Protein AF-A0A958L9T3-F1 (afdb_monomer_lite)

Foldseek 3Di:
DDDDDPPQPPQCCVPQVLLQAFPPDPQDADEPPDDPPPPPPDQQWAADPVVSYIYGDPVQDDPPDRPDGDHVLVCVVVVPLVSVLSVSLRSQLSVLVCLVVCVPDPLSVVLNCVLVPPVLVVCCVVPVPDDSVQLSSLVRSVLSSQLSSLVVVLVCLQLVLLQADPRPLDGRPDPNNLVVLVPDDPVCSLFGDRDPVCVPPVQQVAFSLVVGDFDWRDDPNDTDTQPLVVDVSSVVSSVSSVVSSCVRRVDQRGSVSVRVSCCDPVHPSSVSSNVRSVVSVD

pLDDT: mean 74.09, std 20.53, range [22.62, 97.0]

Radius of gyration: 20.55 Å; chains: 1; bounding box: 57×34×57 Å

Structure (mmCIF, N/CA/C/O backbone):
data_AF-A0A958L9T3-F1
#
_entry.id   AF-A0A958L9T3-F1
#
loop_
_atom_site.group_PDB
_atom_site.id
_atom_site.type_symbol
_atom_site.label_atom_id
_atom_site.label_alt_id
_atom_site.label_comp_id
_atom_site.label_asym_id
_atom_site.label_entity_id
_atom_site.label_seq_id
_atom_site.pdbx_PDB_ins_code
_atom_site.Cartn_x
_atom_site.Cartn_y
_atom_site.Cartn_z
_atom_site.occupancy
_atom_site.B_iso_or_equiv
_atom_site.auth_seq_id
_atom_site.auth_comp_id
_atom_site.auth_asym_id
_atom_site.auth_atom_id
_atom_site.pdbx_PDB_model_num
ATOM 1 N N . TYR A 1 1 ? -30.600 -11.555 -13.223 1.00 30.91 1 TYR A N 1
ATOM 2 C CA . TYR A 1 1 ? -29.384 -10.852 -12.789 1.00 30.91 1 TYR A CA 1
ATOM 3 C C . TYR A 1 1 ? -28.195 -11.733 -13.107 1.00 30.91 1 TYR A C 1
ATOM 5 O O . TYR A 1 1 ? -27.997 -12.742 -12.448 1.00 30.91 1 TYR A O 1
ATOM 13 N N . SER A 1 2 ? -27.496 -11.445 -14.202 1.00 22.62 2 SER A N 1
ATOM 14 C CA . SER A 1 2 ? -26.253 -12.136 -14.540 1.00 22.62 2 SER A CA 1
ATOM 15 C C . SER A 1 2 ? -25.129 -11.513 -13.717 1.00 22.62 2 SER A C 1
ATOM 17 O O . SER A 1 2 ? -24.785 -10.356 -13.952 1.00 22.62 2 SER A O 1
ATOM 19 N N . HIS A 1 3 ? -24.589 -12.255 -12.752 1.00 28.31 3 HIS A N 1
ATOM 20 C CA . HIS A 1 3 ? -23.353 -11.885 -12.067 1.00 28.31 3 HIS A CA 1
ATOM 21 C C . HIS A 1 3 ? -22.232 -11.809 -13.109 1.00 28.31 3 HIS A C 1
ATOM 23 O O . HIS A 1 3 ? -21.894 -12.820 -13.724 1.00 28.31 3 HIS A O 1
ATOM 29 N N . GLN A 1 4 ? -21.700 -10.615 -13.356 1.00 26.16 4 GLN A N 1
ATOM 30 C CA . GLN A 1 4 ? -20.491 -10.450 -14.155 1.00 26.16 4 GLN A CA 1
ATOM 31 C C . GLN A 1 4 ? -19.331 -10.158 -13.210 1.00 26.16 4 GLN A C 1
ATOM 33 O O . GLN A 1 4 ? -19.322 -9.146 -12.518 1.00 26.16 4 GLN A O 1
ATOM 38 N N . GLU A 1 5 ? -18.363 -11.074 -13.187 1.00 28.33 5 GLU A N 1
ATOM 39 C CA . GLU A 1 5 ? -17.041 -10.844 -12.611 1.00 28.33 5 GLU A CA 1
ATOM 40 C C . GLU A 1 5 ? -16.429 -9.579 -13.216 1.00 28.33 5 GLU A C 1
ATOM 42 O O . GLU A 1 5 ? -16.306 -9.449 -14.440 1.00 28.33 5 GLU A O 1
ATOM 47 N N . VAL A 1 6 ? -15.996 -8.659 -12.356 1.00 34.44 6 VAL A N 1
ATOM 48 C CA . VAL A 1 6 ? -15.169 -7.531 -12.775 1.00 34.44 6 VAL A CA 1
ATOM 49 C C . VAL A 1 6 ? -13.803 -8.083 -13.178 1.00 34.44 6 VAL A C 1
ATOM 51 O O . VAL A 1 6 ? -12.959 -8.393 -12.339 1.00 34.44 6 VAL A O 1
ATOM 54 N N . LYS A 1 7 ? -13.579 -8.228 -14.487 1.00 28.06 7 LYS A N 1
ATOM 55 C CA . LYS A 1 7 ? -12.265 -8.572 -15.036 1.00 28.06 7 LYS A CA 1
ATOM 56 C C . LYS A 1 7 ? -11.359 -7.348 -14.983 1.00 28.06 7 LYS A C 1
ATOM 58 O O . LYS A 1 7 ? -11.447 -6.442 -15.809 1.00 28.06 7 LYS A O 1
ATOM 63 N N . TRP A 1 8 ? -10.476 -7.333 -13.997 1.00 34.44 8 TRP A N 1
ATOM 64 C CA . TRP A 1 8 ? -9.419 -6.346 -13.871 1.00 34.44 8 TRP A CA 1
ATOM 65 C C . TRP A 1 8 ? -8.411 -6.494 -15.035 1.00 34.44 8 TRP A C 1
ATOM 67 O O . TRP A 1 8 ? -7.775 -7.533 -15.190 1.00 34.44 8 TRP A O 1
ATOM 77 N N . TYR A 1 9 ? -8.236 -5.436 -15.839 1.00 28.38 9 TYR A N 1
ATOM 78 C CA . TYR A 1 9 ? -7.378 -5.383 -17.040 1.00 28.38 9 TYR A CA 1
ATOM 79 C C . TYR A 1 9 ? -5.925 -5.871 -16.820 1.00 28.38 9 TYR A C 1
ATOM 81 O O . TYR A 1 9 ? -5.136 -5.196 -16.155 1.00 28.38 9 TYR A O 1
ATOM 89 N N . GLU A 1 10 ? -5.566 -6.981 -17.482 1.00 29.08 10 GLU A N 1
ATOM 90 C CA . GLU A 1 10 ? -4.352 -7.832 -17.359 1.00 29.08 10 GLU A CA 1
ATOM 91 C C . GLU A 1 10 ? -2.971 -7.133 -17.381 1.00 29.08 10 GLU A C 1
ATOM 93 O O . GLU A 1 10 ? -1.953 -7.754 -17.074 1.00 29.08 10 GLU A O 1
ATOM 98 N N . GLY A 1 11 ? -2.894 -5.841 -17.713 1.00 29.38 11 GLY A N 1
ATOM 99 C CA . GLY A 1 11 ? -1.636 -5.085 -17.771 1.00 29.38 11 GLY A CA 1
ATOM 100 C C . GLY A 1 11 ? -1.202 -4.452 -16.445 1.00 29.38 11 GLY A C 1
ATOM 101 O O . GLY A 1 11 ? -0.016 -4.343 -16.179 1.00 29.38 11 GLY A O 1
ATOM 102 N N . PHE A 1 12 ? -2.129 -4.045 -15.577 1.00 34.16 12 PHE A N 1
ATOM 103 C CA . PHE A 1 12 ? -1.791 -3.522 -14.236 1.00 34.16 12 PHE A CA 1
ATOM 104 C C . PHE A 1 12 ? -2.078 -4.557 -13.135 1.00 34.16 12 PHE A C 1
ATOM 106 O O . PHE A 1 12 ? -1.671 -4.423 -11.977 1.00 34.16 12 PHE A O 1
ATOM 113 N N . THR A 1 13 ? -2.799 -5.611 -13.512 1.00 37.16 13 THR A N 1
ATOM 114 C CA . THR A 1 13 ? -3.493 -6.508 -12.593 1.00 37.16 13 THR A CA 1
ATOM 115 C C . THR A 1 13 ? -2.733 -7.792 -12.355 1.00 37.16 13 THR A C 1
ATOM 117 O O . THR A 1 13 ? -2.916 -8.382 -11.305 1.00 37.16 13 THR A O 1
ATOM 120 N N . ASN A 1 14 ? -1.778 -8.139 -13.217 1.00 33.31 14 ASN A N 1
ATOM 121 C CA . ASN A 1 14 ? -0.915 -9.294 -12.993 1.00 33.31 14 ASN A CA 1
ATOM 122 C C . ASN A 1 14 ? 0.267 -9.036 -12.036 1.00 33.31 14 ASN A C 1
ATOM 124 O O . ASN A 1 14 ? 1.043 -9.956 -11.812 1.00 33.31 14 ASN A O 1
ATOM 128 N N . SER A 1 15 ? 0.452 -7.831 -11.468 1.00 40.06 15 SER A N 1
ATOM 129 C CA . SER A 1 15 ? 1.542 -7.637 -10.487 1.00 40.06 15 SER A CA 1
ATOM 130 C C . SER A 1 15 ? 1.359 -6.573 -9.403 1.00 40.06 15 SER A C 1
ATOM 132 O O . SER A 1 15 ? 2.039 -6.674 -8.393 1.00 40.06 15 SER A O 1
ATOM 134 N N . PHE A 1 16 ? 0.515 -5.543 -9.571 1.00 36.56 16 PHE A N 1
ATOM 135 C CA . PHE A 1 16 ? 0.335 -4.515 -8.528 1.00 36.56 16 PHE A CA 1
ATOM 136 C C . PHE A 1 16 ? -1.066 -4.585 -7.914 1.00 36.56 16 PHE A C 1
ATOM 138 O O . PHE A 1 16 ? -1.177 -4.693 -6.707 1.00 36.56 16 PHE A O 1
ATOM 145 N N . ALA A 1 17 ? -2.150 -4.651 -8.698 1.00 36.81 17 ALA A N 1
ATOM 146 C CA . ALA A 1 17 ? -3.499 -4.749 -8.111 1.00 36.81 17 ALA A CA 1
ATOM 147 C C . ALA A 1 17 ? -3.764 -6.078 -7.362 1.00 36.81 17 ALA A C 1
ATOM 149 O O . ALA A 1 17 ? -4.416 -6.053 -6.322 1.00 36.81 17 ALA A O 1
ATOM 150 N N . GLN A 1 18 ? -3.207 -7.208 -7.829 1.00 37.53 18 GLN A N 1
ATOM 151 C CA . GLN A 1 18 ? -3.246 -8.499 -7.109 1.00 37.53 18 GLN A CA 1
ATOM 152 C C . GLN A 1 18 ? -2.530 -8.454 -5.747 1.00 37.53 18 GLN A C 1
ATOM 154 O O . GLN A 1 18 ? -2.853 -9.238 -4.864 1.00 37.53 18 GLN A O 1
ATOM 159 N N . VAL A 1 19 ? -1.599 -7.514 -5.558 1.00 40.50 19 VAL A N 1
ATOM 160 C CA . VAL A 1 19 ? -0.861 -7.308 -4.299 1.00 40.50 19 VAL A CA 1
ATOM 161 C C . VAL A 1 19 ? -1.664 -6.457 -3.308 1.00 40.50 19 VAL A C 1
ATOM 163 O O . VAL A 1 19 ? -1.275 -6.318 -2.160 1.00 40.50 19 VAL A O 1
ATOM 166 N N . PHE A 1 20 ? -2.796 -5.862 -3.696 1.00 46.38 20 PHE A N 1
ATOM 167 C CA . PHE A 1 20 ? -3.513 -4.940 -2.804 1.00 46.38 20 PHE A CA 1
ATOM 168 C C . PHE A 1 20 ? -5.009 -5.211 -2.668 1.00 46.38 20 PHE A C 1
ATOM 170 O O . PHE A 1 20 ? -5.661 -4.453 -1.957 1.00 46.38 20 PHE A O 1
ATOM 177 N N . ILE A 1 21 ? -5.544 -6.267 -3.288 1.00 52.25 21 ILE A N 1
ATOM 178 C CA . ILE A 1 21 ? -6.927 -6.730 -3.097 1.00 52.25 21 ILE A CA 1
ATOM 179 C C . ILE A 1 21 ? -6.883 -8.237 -2.863 1.00 52.25 21 ILE A C 1
ATOM 181 O O . ILE A 1 21 ? -6.361 -8.975 -3.699 1.00 52.25 21 ILE A O 1
ATOM 185 N N . ARG A 1 22 ? -7.388 -8.711 -1.720 1.00 52.88 22 ARG A N 1
ATOM 186 C CA . ARG A 1 22 ? -7.275 -10.133 -1.370 1.00 52.88 22 ARG A CA 1
ATOM 187 C C . ARG A 1 22 ? -8.141 -10.964 -2.323 1.00 52.88 22 ARG A C 1
ATOM 189 O O . ARG A 1 22 ? -9.332 -10.705 -2.480 1.00 52.88 22 ARG A O 1
ATOM 196 N N . ASN A 1 23 ? -7.534 -11.997 -2.922 1.00 45.53 23 ASN A N 1
ATOM 197 C CA . ASN A 1 23 ? -8.093 -12.823 -4.011 1.00 45.53 23 ASN A CA 1
ATOM 198 C C . ASN A 1 23 ? -9.445 -13.507 -3.705 1.00 45.53 23 ASN A C 1
ATOM 200 O O . ASN A 1 23 ? -10.083 -14.022 -4.620 1.00 45.53 23 ASN A O 1
ATOM 204 N N . ASN A 1 24 ? -9.896 -13.504 -2.447 1.00 43.97 24 ASN A N 1
ATOM 205 C CA . ASN A 1 24 ? -11.148 -14.126 -2.012 1.00 43.97 24 ASN A CA 1
ATOM 206 C C . ASN A 1 24 ? -12.281 -13.124 -1.731 1.00 43.97 24 ASN A C 1
ATOM 208 O O . ASN A 1 24 ? -13.401 -13.558 -1.462 1.00 43.97 24 ASN A O 1
ATOM 212 N N . HIS A 1 25 ? -12.046 -11.807 -1.809 1.00 44.75 25 HIS A N 1
ATOM 213 C CA . HIS A 1 25 ? -13.141 -10.846 -1.671 1.00 44.75 25 HIS A CA 1
ATOM 214 C C . HIS A 1 25 ? -13.967 -10.798 -2.951 1.00 44.75 25 HIS A C 1
ATOM 216 O O . HIS A 1 25 ? -13.528 -10.310 -3.993 1.00 44.75 25 HIS A O 1
ATOM 222 N N . ARG A 1 26 ? -15.218 -11.247 -2.852 1.00 40.53 26 ARG A N 1
ATOM 223 C CA . ARG A 1 26 ? -16.249 -10.940 -3.846 1.00 40.53 26 ARG A CA 1
ATOM 224 C C . ARG A 1 26 ? -16.774 -9.530 -3.597 1.00 40.53 26 ARG A C 1
ATOM 226 O O . ARG A 1 26 ? -17.863 -9.349 -3.069 1.00 40.53 26 ARG A O 1
ATOM 233 N N . LEU A 1 27 ? -15.966 -8.537 -3.946 1.00 39.34 27 LEU A N 1
ATOM 234 C CA . LEU A 1 27 ? -16.386 -7.142 -3.984 1.00 39.34 27 LEU A CA 1
ATOM 235 C C . LEU A 1 27 ? -17.175 -6.899 -5.275 1.00 39.34 27 LEU A C 1
ATOM 237 O O . LEU A 1 27 ? -16.607 -6.908 -6.369 1.00 39.34 27 LEU A O 1
ATOM 241 N N . GLU A 1 28 ? -18.486 -6.681 -5.160 1.00 36.69 28 GLU A N 1
ATOM 242 C CA . GLU A 1 28 ? -19.270 -6.144 -6.273 1.00 36.69 28 GLU A CA 1
ATOM 243 C C . GLU A 1 28 ? -18.998 -4.633 -6.360 1.00 36.69 28 GLU A C 1
ATOM 245 O O . GLU A 1 28 ? -19.549 -3.826 -5.613 1.00 36.69 28 GLU A O 1
ATOM 250 N N . LEU A 1 29 ? -18.121 -4.227 -7.282 1.00 41.12 29 LEU A N 1
ATOM 251 C CA . LEU A 1 29 ? -18.017 -2.822 -7.677 1.00 41.12 29 LEU A CA 1
ATOM 252 C C . LEU A 1 29 ? -19.284 -2.462 -8.454 1.00 41.12 29 LEU A C 1
ATOM 254 O O . LEU A 1 29 ? -19.469 -2.920 -9.582 1.00 41.12 29 LEU A O 1
ATOM 258 N N . ILE A 1 30 ? -20.170 -1.671 -7.848 1.00 35.91 30 ILE A N 1
ATOM 259 C CA . ILE A 1 30 ? -21.415 -1.247 -8.491 1.00 35.91 30 ILE A CA 1
ATOM 260 C C . ILE A 1 30 ? -21.367 0.245 -8.777 1.00 35.91 30 ILE A C 1
ATOM 262 O O . ILE A 1 30 ? -21.181 1.084 -7.899 1.00 35.91 30 ILE A O 1
ATOM 266 N N . PHE A 1 31 ? -21.548 0.531 -10.058 1.00 40.78 31 PHE A N 1
ATOM 267 C CA . PHE A 1 31 ? -21.449 1.828 -10.697 1.00 40.78 31 PHE A CA 1
ATOM 268 C C . PHE A 1 31 ? -22.698 2.663 -10.397 1.00 40.78 31 PHE A C 1
ATOM 270 O O . PHE A 1 31 ? -23.826 2.166 -10.471 1.00 40.78 31 PHE A O 1
ATOM 277 N N . SER A 1 32 ? -22.508 3.924 -10.010 1.00 36.69 32 SER A N 1
ATOM 278 C CA . SER A 1 32 ? -23.580 4.794 -9.530 1.00 36.69 32 SER A CA 1
ATOM 279 C C . SER A 1 32 ? -24.389 5.406 -10.676 1.00 36.69 32 SER A C 1
ATOM 281 O O . SER A 1 32 ? -24.304 6.600 -10.921 1.00 36.69 32 SER A O 1
ATOM 283 N N . ASP A 1 33 ? -25.230 4.608 -11.321 1.00 36.25 33 ASP A N 1
ATOM 284 C CA . ASP A 1 33 ? -26.406 5.141 -12.028 1.00 36.25 33 ASP A CA 1
ATOM 285 C C . ASP A 1 33 ? -27.680 5.035 -11.161 1.00 36.25 33 ASP A C 1
ATOM 287 O O . ASP A 1 33 ? -28.773 5.381 -11.603 1.00 36.25 33 ASP A O 1
ATOM 291 N N . LEU A 1 34 ? -27.575 4.544 -9.914 1.00 38.84 34 LEU A N 1
ATOM 292 C CA . LEU A 1 34 ? -28.742 4.103 -9.131 1.00 38.84 34 LEU A CA 1
ATOM 293 C C . LEU A 1 34 ? -28.885 4.664 -7.708 1.00 38.84 34 LEU A C 1
ATOM 295 O O . LEU A 1 34 ? -29.835 4.279 -7.033 1.00 38.84 34 LEU A O 1
ATOM 299 N N . HIS A 1 35 ? -28.032 5.586 -7.244 1.00 35.88 35 HIS A N 1
ATOM 300 C CA . HIS A 1 35 ? -28.256 6.234 -5.944 1.00 35.88 35 HIS A CA 1
ATOM 301 C C . HIS A 1 35 ? -28.089 7.760 -6.004 1.00 35.88 35 HIS A C 1
ATOM 303 O O . HIS A 1 35 ? -26.961 8.237 -6.113 1.00 35.88 35 HIS A O 1
ATOM 309 N N . PRO A 1 36 ? -29.184 8.538 -5.866 1.00 41.56 36 PRO A N 1
ATOM 310 C CA . PRO A 1 36 ? -29.142 10.003 -5.806 1.00 41.56 36 PRO A CA 1
ATOM 311 C C . PRO A 1 36 ? -28.475 10.561 -4.528 1.00 41.56 36 PRO A C 1
ATOM 313 O O . PRO A 1 36 ? -28.403 11.775 -4.366 1.00 41.56 36 PRO A O 1
ATOM 316 N N . ASP A 1 37 ? -27.960 9.696 -3.645 1.00 42.16 37 ASP A N 1
ATOM 317 C CA . ASP A 1 37 ? -27.407 10.052 -2.330 1.00 42.16 37 ASP A CA 1
ATOM 318 C C . ASP A 1 37 ? -25.868 10.102 -2.280 1.00 42.16 37 ASP A C 1
ATOM 320 O O . ASP A 1 37 ? -25.286 10.232 -1.195 1.00 42.16 37 ASP A O 1
ATOM 324 N N . ILE A 1 38 ? -25.172 10.033 -3.425 1.00 43.50 38 ILE A N 1
ATOM 325 C CA . ILE A 1 38 ? -23.802 10.570 -3.493 1.00 43.50 38 ILE A CA 1
ATOM 326 C C . ILE A 1 38 ? -23.946 12.088 -3.525 1.00 43.50 38 ILE A C 1
ATOM 328 O O . ILE A 1 38 ? -23.831 12.736 -4.562 1.00 43.50 38 ILE A O 1
ATOM 332 N N . ASP A 1 39 ? -24.268 12.647 -2.362 1.00 39.34 39 ASP A N 1
ATOM 333 C CA . ASP A 1 39 ? -24.260 14.080 -2.147 1.00 39.34 39 ASP A CA 1
ATOM 334 C C . ASP A 1 39 ? -22.903 14.614 -2.623 1.00 39.34 39 ASP A C 1
ATOM 336 O O . ASP A 1 39 ? -21.857 14.030 -2.311 1.00 39.34 39 ASP A O 1
ATOM 340 N N . ASN A 1 40 ? -22.926 15.720 -3.372 1.00 39.28 40 ASN A N 1
ATOM 341 C CA . ASN A 1 40 ? -21.801 16.382 -4.055 1.00 39.28 40 ASN A CA 1
ATOM 342 C C . ASN A 1 40 ? -20.628 16.781 -3.126 1.00 39.28 40 ASN A C 1
ATOM 344 O O . ASN A 1 40 ? -19.677 17.449 -3.538 1.00 39.28 40 ASN A O 1
ATOM 348 N N . SER A 1 41 ? -20.678 16.365 -1.865 1.00 40.62 41 SER A N 1
ATOM 349 C CA . SER A 1 41 ? -19.603 16.381 -0.893 1.00 40.62 41 SER A CA 1
ATOM 350 C C . SER A 1 41 ? -18.315 15.720 -1.422 1.00 40.62 41 SER A C 1
ATOM 352 O O . SER A 1 41 ? -18.292 14.800 -2.242 1.00 40.62 41 SER A O 1
ATOM 354 N N . SER A 1 42 ? -17.196 16.278 -0.988 1.00 46.53 42 SER A N 1
ATOM 355 C CA . SER A 1 42 ? -15.807 16.139 -1.448 1.00 46.53 42 SER A CA 1
ATOM 356 C C . SER A 1 42 ? -15.216 14.736 -1.687 1.00 46.53 42 SER A C 1
ATOM 358 O O . SER A 1 42 ? -14.147 14.661 -2.291 1.00 46.53 42 SER A O 1
ATOM 360 N N . ALA A 1 43 ? -15.847 13.637 -1.271 1.00 51.47 43 ALA A N 1
ATOM 361 C CA . ALA A 1 43 ? -15.239 12.301 -1.314 1.00 51.47 43 ALA A CA 1
ATOM 362 C C . ALA A 1 43 ? -15.137 11.744 -2.747 1.00 51.47 43 ALA A C 1
ATOM 364 O O . ALA A 1 43 ? -16.053 11.900 -3.552 1.00 51.47 43 ALA A O 1
ATOM 365 N N . ALA A 1 44 ? -13.996 11.150 -3.108 1.00 56.53 44 ALA A N 1
ATOM 366 C CA . ALA A 1 44 ? -13.739 10.661 -4.467 1.00 56.53 44 ALA A CA 1
ATOM 367 C C . ALA A 1 44 ? -14.274 9.232 -4.710 1.00 56.53 44 ALA A C 1
ATOM 369 O O . ALA A 1 44 ? -14.430 8.828 -5.862 1.00 56.53 44 ALA A O 1
ATOM 370 N N . ALA A 1 45 ? -14.549 8.511 -3.627 1.00 65.38 45 ALA A N 1
ATOM 371 C CA . ALA A 1 45 ? -15.126 7.178 -3.546 1.00 65.38 45 ALA A CA 1
ATOM 372 C C . ALA A 1 45 ? -15.852 7.057 -2.185 1.00 65.38 45 ALA A C 1
ATOM 374 O O . ALA A 1 45 ? -15.606 7.882 -1.303 1.00 65.38 45 ALA A O 1
ATOM 375 N N . ARG A 1 46 ? -16.762 6.090 -2.029 1.00 65.31 46 ARG A N 1
ATOM 376 C CA . ARG A 1 46 ? -17.447 5.773 -0.765 1.00 65.31 46 ARG A CA 1
ATOM 377 C C . ARG A 1 46 ? -17.806 4.291 -0.702 1.00 65.31 46 ARG A C 1
ATOM 379 O O . ARG A 1 46 ? -18.414 3.780 -1.635 1.00 65.31 46 ARG A O 1
ATOM 386 N N . TYR A 1 47 ? -17.531 3.634 0.412 1.00 64.31 47 TYR A N 1
ATOM 387 C CA . TYR A 1 47 ? -18.014 2.291 0.704 1.00 64.31 47 TYR A CA 1
ATOM 388 C C . TYR A 1 47 ? -19.429 2.302 1.318 1.00 64.31 47 TYR A C 1
ATOM 390 O O . TYR A 1 47 ? -19.752 3.104 2.200 1.00 64.31 47 TYR A O 1
ATOM 398 N N . ASP A 1 48 ? -20.286 1.412 0.823 1.00 62.41 48 ASP A N 1
ATOM 399 C CA . ASP A 1 48 ? -21.609 1.089 1.353 1.00 62.41 48 ASP A CA 1
ATOM 400 C C . ASP A 1 48 ? -21.562 -0.310 1.975 1.00 62.41 48 ASP A C 1
ATOM 402 O O . ASP A 1 48 ? -21.568 -1.322 1.268 1.00 62.41 48 ASP A O 1
ATOM 406 N N . SER A 1 49 ? -21.526 -0.353 3.307 1.00 64.50 49 SER A N 1
ATOM 407 C CA . SER A 1 49 ? -21.438 -1.596 4.072 1.00 64.50 49 SER A CA 1
ATOM 408 C C . SER A 1 49 ? -22.723 -2.421 4.071 1.00 64.50 49 SER A C 1
ATOM 410 O O . SER A 1 49 ? -22.663 -3.626 4.286 1.00 64.50 49 SER A O 1
ATOM 412 N N . LEU A 1 50 ? -23.892 -1.823 3.801 1.00 62.97 50 LEU A N 1
ATOM 413 C CA . LEU A 1 50 ? -25.149 -2.578 3.740 1.00 62.97 50 LEU A CA 1
ATOM 414 C C . LEU A 1 50 ? -25.184 -3.471 2.499 1.00 62.97 50 LEU A C 1
ATOM 416 O O . LEU A 1 50 ? -25.743 -4.566 2.524 1.00 62.97 50 LEU A O 1
ATOM 420 N N . LEU A 1 51 ? -24.618 -2.969 1.405 1.00 59.00 51 LEU A N 1
ATOM 421 C CA . LEU A 1 51 ? -24.628 -3.645 0.115 1.00 59.00 51 LEU A CA 1
ATOM 422 C C . LEU A 1 51 ? -23.282 -4.294 -0.231 1.00 59.00 51 LEU A C 1
ATOM 424 O O . LEU A 1 51 ? -23.219 -5.007 -1.231 1.00 59.00 51 LEU A O 1
ATOM 428 N N . ASN A 1 52 ? -22.243 -4.051 0.577 1.00 59.72 52 ASN A N 1
ATOM 429 C CA . ASN A 1 52 ? -20.846 -4.410 0.330 1.00 59.72 52 ASN A CA 1
ATOM 430 C C . ASN A 1 52 ? -20.353 -3.913 -1.044 1.00 59.72 52 ASN A C 1
ATOM 432 O O . ASN A 1 52 ? -19.933 -4.687 -1.909 1.00 59.72 52 ASN A O 1
ATOM 436 N N . ARG A 1 53 ? -20.488 -2.601 -1.279 1.00 62.47 53 ARG A N 1
ATOM 437 C CA . ARG A 1 53 ? -20.215 -1.958 -2.578 1.00 62.47 53 ARG A CA 1
ATOM 438 C C . ARG A 1 53 ? -19.357 -0.721 -2.415 1.00 62.47 53 ARG A C 1
ATOM 440 O O . ARG A 1 53 ? -19.500 0.012 -1.446 1.00 62.47 53 ARG A O 1
ATOM 447 N N . ILE A 1 54 ? -18.527 -0.435 -3.413 1.00 62.69 54 ILE A N 1
ATOM 448 C CA . ILE A 1 54 ? -17.799 0.834 -3.502 1.00 62.69 54 ILE A CA 1
ATOM 449 C C . ILE A 1 54 ? -18.442 1.688 -4.586 1.00 62.69 54 ILE A C 1
ATOM 451 O O . ILE A 1 54 ? -18.500 1.299 -5.751 1.00 62.69 54 ILE A O 1
ATOM 455 N N . LEU A 1 55 ? -18.900 2.863 -4.182 1.00 64.06 55 LEU A N 1
ATOM 456 C CA . LEU A 1 55 ? -19.442 3.911 -5.027 1.00 64.06 55 LEU A CA 1
ATOM 457 C C . LEU A 1 55 ? -18.304 4.845 -5.449 1.00 64.06 55 LEU A C 1
ATOM 459 O O . LEU A 1 55 ? -17.566 5.356 -4.608 1.00 64.06 55 LEU A O 1
ATOM 463 N N . LEU A 1 56 ? -18.159 5.089 -6.750 1.00 62.47 56 LEU A N 1
ATOM 464 C CA . LEU A 1 56 ? -17.126 5.963 -7.315 1.00 62.47 56 LEU A CA 1
ATOM 465 C C . LEU A 1 56 ? -17.766 7.160 -8.011 1.00 62.47 56 LEU A C 1
ATOM 467 O O . LEU A 1 56 ? -18.836 7.030 -8.596 1.00 62.47 56 LEU A O 1
ATOM 471 N N . LYS A 1 57 ? -17.096 8.319 -7.983 1.00 64.69 57 LYS A N 1
ATOM 472 C CA . LYS A 1 57 ? -17.552 9.497 -8.737 1.00 64.69 57 LYS A CA 1
ATOM 473 C C . LYS A 1 57 ? -17.503 9.273 -10.249 1.00 64.69 57 LYS A C 1
ATOM 475 O O . LYS A 1 57 ? -16.758 8.436 -10.757 1.00 64.69 57 LYS A O 1
ATOM 480 N N . GLU A 1 58 ? -18.237 10.110 -10.970 1.00 59.66 58 GLU A N 1
ATOM 481 C CA . GLU A 1 58 ? -18.403 9.973 -12.413 1.00 59.66 58 GLU A CA 1
ATOM 482 C C . GLU A 1 58 ? -17.093 10.037 -13.223 1.00 59.66 58 GLU A C 1
ATOM 484 O O . GLU A 1 58 ? -16.896 9.335 -14.214 1.00 59.66 58 GLU A O 1
ATOM 489 N N . ASP A 1 59 ? -16.116 10.810 -12.746 1.00 60.47 59 ASP A N 1
ATOM 490 C CA . ASP A 1 59 ? -14.805 10.960 -13.388 1.00 60.47 59 ASP A CA 1
ATOM 491 C C . ASP A 1 59 ? -14.054 9.632 -13.621 1.00 60.47 59 ASP A C 1
ATOM 493 O O . ASP A 1 59 ? -13.141 9.567 -14.458 1.00 60.47 59 ASP A O 1
ATOM 497 N N . TYR A 1 60 ? -14.411 8.579 -12.882 1.00 55.72 60 TYR A N 1
ATOM 498 C CA . TYR A 1 60 ? -13.751 7.276 -12.917 1.00 55.72 60 TYR A CA 1
ATOM 499 C C . TYR A 1 60 ? -14.242 6.357 -14.054 1.00 55.72 60 TYR A C 1
A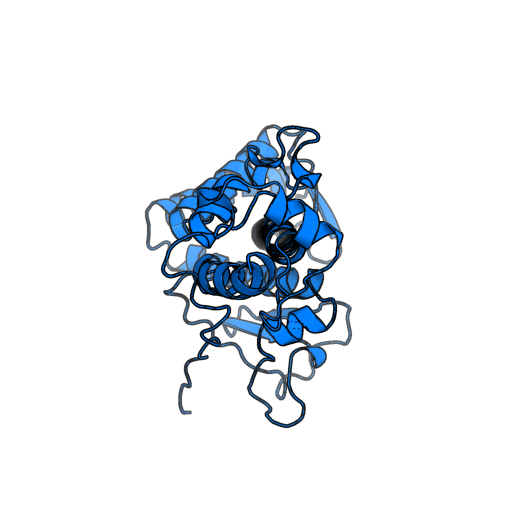TOM 501 O O . TYR A 1 60 ? -13.664 5.283 -14.246 1.00 55.72 60 TYR A O 1
ATOM 509 N N . TYR A 1 61 ? -15.236 6.775 -14.854 1.00 59.84 61 TYR A N 1
ATOM 510 C CA . TYR A 1 61 ? -15.813 5.959 -15.933 1.00 59.84 61 TYR A CA 1
ATOM 511 C C . TYR A 1 61 ? -15.654 6.535 -17.349 1.00 59.84 61 TYR A C 1
ATOM 513 O O . TYR A 1 61 ? -15.328 7.711 -17.551 1.00 59.84 61 TYR A O 1
ATOM 521 N N . TRP A 1 62 ? -15.907 5.682 -18.350 1.00 40.22 62 TRP A N 1
ATOM 522 C CA . TRP A 1 62 ? -16.131 6.090 -19.740 1.00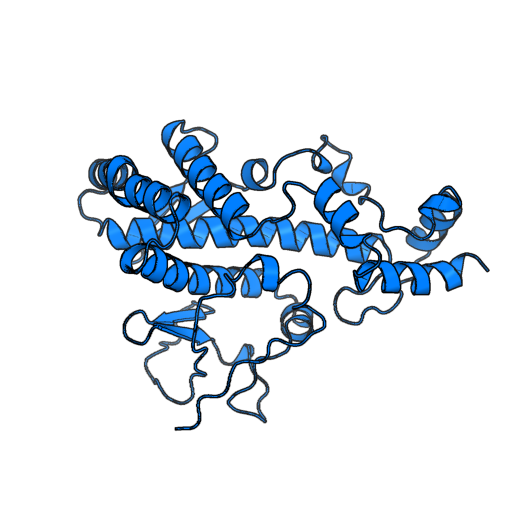 40.22 62 TRP A CA 1
ATOM 523 C C . TRP A 1 62 ? -17.605 6.476 -19.965 1.00 40.22 62 TRP A C 1
ATOM 525 O O . TRP A 1 62 ? -18.480 5.685 -19.626 1.00 40.22 62 TRP A O 1
ATOM 535 N N . PRO A 1 63 ? -17.905 7.621 -20.613 1.00 41.59 63 PRO A N 1
ATOM 536 C CA . PRO A 1 63 ? -19.283 8.085 -20.831 1.00 41.59 63 PRO A CA 1
ATOM 537 C C . PRO A 1 63 ? -20.171 7.148 -21.670 1.00 41.59 63 PRO A C 1
ATOM 539 O O . PRO A 1 63 ? -21.373 7.361 -21.754 1.00 41.59 63 PRO A O 1
ATOM 542 N N . LEU A 1 64 ? -19.586 6.155 -22.349 1.00 39.88 64 LEU A N 1
ATOM 543 C CA . LEU A 1 64 ? -20.271 5.322 -23.344 1.00 39.88 64 LEU A CA 1
ATOM 544 C C . LEU A 1 64 ? -20.540 3.884 -22.871 1.00 39.88 64 LEU A C 1
ATOM 546 O O . LEU A 1 64 ? -21.201 3.128 -23.579 1.00 39.88 64 LEU A O 1
ATOM 550 N N . SER A 1 65 ? -20.066 3.497 -21.683 1.00 43.81 65 SER A N 1
ATOM 551 C CA . SER A 1 65 ? -20.351 2.187 -21.089 1.00 43.81 65 SER A CA 1
ATOM 552 C C . SER A 1 65 ? -20.527 2.339 -19.581 1.00 43.81 65 SER A C 1
ATOM 554 O O . SER A 1 65 ? -19.545 2.436 -18.847 1.00 43.81 65 SER A O 1
ATOM 556 N N . GLN A 1 66 ? -21.777 2.323 -19.122 1.00 43.59 66 GLN A N 1
ATOM 557 C CA . GLN A 1 66 ? -22.193 2.591 -17.734 1.00 43.59 66 GLN A CA 1
ATOM 558 C C . GLN A 1 66 ? -21.606 1.633 -16.673 1.00 43.59 66 GLN A C 1
ATOM 560 O O . GLN A 1 66 ? -21.830 1.810 -15.482 1.00 43.59 66 GLN A O 1
ATOM 565 N N . PHE A 1 67 ? -20.831 0.623 -17.079 1.00 39.72 67 PHE A N 1
ATOM 566 C CA . PHE A 1 67 ? -20.385 -0.464 -16.203 1.00 39.72 67 PHE A CA 1
ATOM 567 C C . PHE A 1 67 ? -18.909 -0.847 -16.373 1.00 39.72 67 PHE A C 1
ATOM 569 O O . PHE A 1 67 ? -18.501 -1.928 -15.955 1.00 39.72 67 PHE A O 1
ATOM 576 N N . GLN A 1 68 ? -18.091 -0.002 -17.012 1.00 42.62 68 GLN A N 1
ATOM 577 C CA . GLN A 1 68 ? -16.648 -0.246 -17.111 1.00 42.62 68 GLN A CA 1
ATOM 578 C C . GLN A 1 68 ? -15.869 0.891 -16.459 1.00 42.62 68 GLN A C 1
ATOM 580 O O . GLN A 1 68 ? -15.926 2.041 -16.902 1.00 42.62 68 GLN A O 1
ATOM 585 N N . MET A 1 69 ? -15.106 0.556 -15.411 1.00 44.25 69 MET A N 1
ATOM 586 C CA . MET A 1 69 ? -14.095 1.473 -14.891 1.00 44.25 69 MET A CA 1
ATOM 587 C C . MET A 1 69 ? -13.092 1.793 -15.995 1.00 44.25 69 MET A C 1
ATOM 589 O O . MET A 1 69 ? -12.698 0.910 -16.766 1.00 44.25 69 MET A O 1
ATOM 593 N N . LYS A 1 70 ? -12.609 3.038 -16.020 1.00 49.12 70 LYS A N 1
ATOM 594 C CA . LYS A 1 70 ? -11.396 3.351 -16.775 1.00 49.12 70 LYS A CA 1
ATOM 595 C C . LYS A 1 70 ? -10.275 2.407 -16.323 1.00 49.12 70 LYS A C 1
ATOM 597 O O . LYS A 1 70 ? -10.108 2.203 -15.116 1.00 49.12 70 LYS A O 1
ATOM 602 N N . PRO A 1 71 ? -9.484 1.842 -17.250 1.00 49.03 71 PRO A N 1
ATOM 603 C CA . PRO A 1 71 ? -8.285 1.104 -16.887 1.00 49.03 71 PRO A CA 1
ATOM 604 C C . PRO A 1 71 ? -7.417 1.938 -15.940 1.00 49.03 71 PRO A C 1
ATOM 606 O O . PRO A 1 71 ? -7.328 3.157 -16.094 1.00 49.03 71 PRO A O 1
ATOM 609 N N . VAL A 1 72 ? -6.727 1.295 -14.993 1.00 47.84 72 VAL A N 1
ATOM 610 C CA . VAL A 1 72 ? -5.857 1.998 -14.030 1.00 47.84 72 VAL A CA 1
ATOM 611 C C . VAL A 1 72 ? -4.864 2.923 -14.748 1.00 47.84 72 VAL A C 1
ATOM 613 O O . VAL A 1 72 ? -4.661 4.055 -14.324 1.00 47.84 72 VAL A O 1
ATOM 616 N N . ALA A 1 73 ? -4.334 2.512 -15.903 1.00 47.72 73 ALA A N 1
ATOM 617 C CA . ALA A 1 73 ? -3.471 3.348 -16.738 1.00 47.72 73 ALA A CA 1
ATOM 618 C C . ALA A 1 73 ? -4.126 4.675 -17.187 1.00 47.72 73 ALA A C 1
ATOM 620 O O . ALA A 1 73 ? -3.439 5.686 -17.304 1.00 47.72 73 ALA A O 1
ATOM 621 N N . GLU A 1 74 ? -5.438 4.704 -17.428 1.00 51.97 74 GLU A N 1
ATOM 622 C CA . GLU A 1 74 ? -6.181 5.920 -17.783 1.00 51.97 74 GLU A CA 1
ATOM 623 C C . GLU A 1 74 ? -6.550 6.768 -16.566 1.00 51.97 74 GLU A C 1
ATOM 625 O O . GLU A 1 74 ? -6.434 7.993 -16.628 1.00 51.97 74 GLU A O 1
ATOM 630 N N . LEU A 1 75 ? -6.915 6.133 -15.446 1.00 53.69 75 LEU A N 1
ATOM 631 C CA . LEU A 1 75 ? -7.090 6.828 -14.167 1.00 53.69 75 LEU A CA 1
ATOM 632 C C . LEU A 1 75 ? -5.793 7.545 -13.770 1.00 53.69 75 LEU A C 1
ATOM 634 O O . LEU A 1 75 ? -5.803 8.715 -13.398 1.00 53.69 75 LEU A O 1
ATOM 638 N N . LEU A 1 76 ? -4.647 6.890 -13.947 1.00 48.31 76 LEU A N 1
ATOM 639 C CA . LEU A 1 76 ? -3.350 7.472 -13.629 1.00 48.31 76 LEU A CA 1
ATOM 640 C C . LEU A 1 76 ? -2.891 8.545 -14.644 1.00 48.31 76 LEU A C 1
ATOM 642 O O . LEU A 1 76 ? -2.290 9.541 -14.231 1.00 48.31 76 LEU A O 1
ATOM 646 N N . LYS A 1 77 ? -3.227 8.422 -15.945 1.00 52.91 77 LYS A N 1
ATOM 647 C CA . LYS A 1 77 ? -2.965 9.465 -16.971 1.00 52.91 77 LYS A CA 1
ATOM 648 C C . LYS A 1 77 ? -3.568 10.821 -16.603 1.00 52.91 77 LYS A C 1
ATOM 650 O O . LYS A 1 77 ? -2.992 11.853 -16.943 1.00 52.91 77 LYS A O 1
ATOM 655 N N . ALA A 1 78 ? -4.677 10.841 -15.868 1.00 51.12 78 ALA A N 1
ATOM 656 C CA . ALA A 1 78 ? -5.330 12.068 -15.422 1.00 51.12 78 ALA A CA 1
ATOM 657 C C . ALA A 1 78 ? -4.632 12.762 -14.221 1.00 51.12 78 ALA A C 1
ATOM 659 O O . ALA A 1 78 ? -5.247 13.588 -13.549 1.00 51.12 78 ALA A O 1
ATOM 660 N N . ARG A 1 79 ? -3.346 12.462 -13.948 1.00 49.03 79 ARG A N 1
ATOM 661 C CA . ARG A 1 79 ? -2.557 12.966 -12.798 1.00 49.03 79 ARG A CA 1
ATOM 662 C C . ARG A 1 79 ? -3.175 12.609 -11.439 1.00 49.03 79 ARG A C 1
ATOM 664 O O . ARG A 1 79 ? -3.146 13.405 -10.504 1.00 49.03 79 ARG A O 1
ATOM 671 N N . MET A 1 80 ? -3.722 11.400 -11.319 1.00 50.97 80 MET A N 1
ATOM 672 C CA . MET A 1 80 ? -4.569 11.005 -10.191 1.00 50.97 80 MET A CA 1
ATOM 673 C C . MET A 1 80 ? -3.934 10.001 -9.215 1.00 50.97 80 MET A C 1
ATOM 675 O O . MET A 1 80 ? -4.633 9.134 -8.692 1.00 50.97 80 MET A O 1
ATOM 679 N N . ASN A 1 81 ? -2.636 10.106 -8.913 1.00 50.97 81 ASN A N 1
ATOM 680 C CA . ASN A 1 81 ? -2.011 9.244 -7.892 1.00 50.97 81 ASN A CA 1
ATOM 681 C C . ASN A 1 81 ? -2.756 9.300 -6.541 1.00 50.97 81 ASN A C 1
ATOM 683 O O . ASN A 1 81 ? -2.841 8.293 -5.849 1.00 50.97 81 ASN A O 1
ATOM 687 N N . SER A 1 82 ? -3.356 10.449 -6.205 1.00 53.34 82 SER A N 1
ATOM 688 C CA . SER A 1 82 ? -4.208 10.618 -5.024 1.00 53.34 82 SER A CA 1
ATOM 689 C C . SER A 1 82 ? -5.557 9.897 -5.121 1.00 53.34 82 SER A C 1
ATOM 691 O O . SER A 1 82 ? -6.084 9.486 -4.098 1.00 53.34 82 SER A O 1
ATOM 693 N N . LYS A 1 83 ? -6.128 9.703 -6.317 1.00 62.81 83 LYS A N 1
ATOM 694 C CA . LYS A 1 83 ? -7.439 9.048 -6.482 1.00 62.81 83 LYS A CA 1
ATOM 695 C C . LYS A 1 83 ? -7.365 7.525 -6.372 1.00 62.81 83 LYS A C 1
ATOM 697 O O . LYS A 1 83 ? -8.306 6.914 -5.876 1.00 62.81 83 LYS A O 1
ATOM 702 N N . LEU A 1 84 ? -6.247 6.913 -6.775 1.00 64.50 84 LEU A N 1
ATOM 703 C CA . LEU A 1 84 ? -6.057 5.468 -6.609 1.00 64.50 84 LEU A CA 1
ATOM 704 C C . LEU A 1 84 ? -5.954 5.087 -5.126 1.00 64.50 84 LEU A C 1
ATOM 706 O O . LEU A 1 84 ? -6.572 4.117 -4.703 1.00 64.50 84 LEU A O 1
ATOM 710 N N . SER A 1 85 ? -5.237 5.871 -4.317 1.00 70.38 85 SER A N 1
ATOM 711 C CA . SER A 1 85 ? -5.149 5.617 -2.877 1.00 70.38 85 SER A CA 1
ATOM 712 C C . SER A 1 85 ? -6.510 5.760 -2.178 1.00 70.38 85 SER A C 1
ATOM 714 O O . SER A 1 85 ? -6.794 4.974 -1.282 1.00 70.38 85 SER A O 1
ATOM 716 N N . TYR A 1 86 ? -7.383 6.679 -2.621 1.00 71.81 86 TYR A N 1
ATOM 717 C CA . TYR A 1 86 ? -8.766 6.765 -2.120 1.00 71.81 86 TYR A CA 1
ATOM 718 C C . TYR A 1 86 ? -9.614 5.545 -2.494 1.00 71.81 86 TYR A C 1
ATOM 720 O O . TYR A 1 86 ? -10.415 5.098 -1.686 1.00 71.81 86 TYR A O 1
ATOM 728 N N . LEU A 1 87 ? -9.435 4.962 -3.683 1.00 71.44 87 LEU A N 1
ATOM 729 C CA . LEU A 1 87 ? -10.106 3.700 -4.006 1.00 71.44 87 LEU A CA 1
ATOM 730 C C . LEU A 1 87 ? -9.697 2.603 -3.012 1.00 71.44 87 LEU A C 1
ATOM 732 O O . LEU A 1 87 ? -10.553 1.898 -2.491 1.00 71.44 87 LEU A O 1
ATOM 736 N N . PHE A 1 88 ? -8.401 2.487 -2.720 1.00 75.69 88 PHE A N 1
ATOM 737 C CA . PHE A 1 88 ? -7.911 1.504 -1.756 1.00 75.69 88 PHE A CA 1
ATOM 738 C C . PHE A 1 88 ? -8.337 1.795 -0.317 1.00 75.69 88 PHE A C 1
ATOM 740 O O . PHE A 1 88 ? -8.534 0.849 0.441 1.00 75.69 88 PHE A O 1
ATOM 747 N N . HIS A 1 89 ? -8.523 3.063 0.051 1.00 84.75 89 HIS A N 1
ATOM 748 C CA . HIS A 1 89 ? -9.165 3.435 1.309 1.00 84.75 89 HIS A CA 1
ATOM 749 C C . HIS A 1 89 ? -10.554 2.786 1.412 1.00 84.75 89 HIS A C 1
ATOM 751 O O . HIS A 1 89 ? -10.820 2.052 2.357 1.00 84.75 89 HIS A O 1
ATOM 757 N N . GLU A 1 90 ? -11.408 2.963 0.400 1.00 80.06 90 GLU A N 1
ATOM 758 C CA . GLU A 1 90 ? -12.760 2.388 0.421 1.00 80.06 90 GLU A CA 1
ATOM 759 C C . GLU A 1 90 ? -12.770 0.858 0.338 1.00 80.06 90 GLU A C 1
ATOM 761 O O . GLU A 1 90 ? -13.562 0.210 1.018 1.00 80.06 90 GLU A O 1
ATOM 766 N N . VAL A 1 91 ? -11.866 0.259 -0.447 1.00 78.75 91 VAL A N 1
ATOM 767 C CA . VAL A 1 91 ? -11.673 -1.204 -0.460 1.00 78.75 91 VAL A CA 1
ATOM 768 C C . VAL A 1 91 ? -11.320 -1.706 0.937 1.00 78.75 91 VAL A C 1
ATOM 770 O O . VAL A 1 91 ? -11.831 -2.736 1.363 1.00 78.75 91 VAL A O 1
ATOM 773 N N . SER A 1 92 ? -10.499 -0.963 1.677 1.00 85.31 92 SER A N 1
ATOM 774 C CA . SER A 1 92 ? -10.062 -1.366 3.015 1.00 85.31 92 SER A CA 1
ATOM 775 C C . SER A 1 92 ? -11.212 -1.419 4.023 1.00 85.31 92 SER A C 1
ATOM 777 O O . SER A 1 92 ? -11.171 -2.256 4.922 1.00 85.31 92 SER A O 1
ATOM 779 N N . HIS A 1 93 ? -12.254 -0.595 3.863 1.00 83.06 93 HIS A N 1
ATOM 780 C CA . HIS A 1 93 ? -13.464 -0.705 4.689 1.00 83.06 93 HIS A CA 1
ATOM 781 C C . HIS A 1 93 ? -14.173 -2.046 4.471 1.00 83.06 93 HIS A C 1
ATOM 783 O O . HIS A 1 93 ? -14.511 -2.728 5.437 1.00 83.06 93 HIS A O 1
ATOM 789 N N . ALA A 1 94 ? -14.313 -2.474 3.216 1.00 78.12 94 ALA A N 1
ATOM 790 C CA . ALA A 1 94 ? -14.902 -3.769 2.881 1.00 78.12 94 ALA A CA 1
ATOM 791 C C . ALA A 1 94 ? -14.054 -4.956 3.360 1.00 78.12 94 ALA A C 1
ATOM 793 O O . ALA A 1 94 ? -14.574 -5.951 3.867 1.00 78.12 94 ALA A O 1
ATOM 794 N N . GLU A 1 95 ? -12.729 -4.852 3.226 1.00 78.38 95 GLU A N 1
ATOM 795 C CA . GLU A 1 95 ? -11.809 -5.879 3.720 1.00 78.38 95 GLU A CA 1
ATOM 796 C C . GLU A 1 95 ? -11.918 -6.031 5.237 1.00 78.38 95 GLU A C 1
ATOM 798 O O . GLU A 1 95 ? -11.907 -7.148 5.752 1.00 78.38 95 GLU A O 1
ATOM 803 N N . LEU A 1 96 ? -12.068 -4.922 5.963 1.00 84.56 96 LEU A N 1
ATOM 804 C CA . LEU A 1 96 ? -12.225 -4.963 7.406 1.00 84.56 96 LEU A CA 1
ATOM 805 C C . LEU A 1 96 ? -13.564 -5.572 7.838 1.00 84.56 96 LEU A C 1
ATOM 807 O O . LEU A 1 96 ? -13.594 -6.262 8.854 1.00 84.56 96 LEU A O 1
ATOM 811 N N . ASP A 1 97 ? -14.657 -5.356 7.104 1.00 78.69 97 ASP A N 1
ATOM 812 C CA . ASP A 1 97 ? -15.925 -6.052 7.366 1.00 78.69 97 ASP A CA 1
ATOM 813 C C . ASP A 1 97 ? -15.759 -7.569 7.216 1.00 78.69 97 ASP A C 1
ATOM 815 O O . ASP A 1 97 ? -16.120 -8.325 8.116 1.00 78.69 97 ASP A O 1
ATOM 819 N N . PHE A 1 98 ? -15.075 -8.023 6.168 1.00 75.31 98 PHE A N 1
ATOM 820 C CA . PHE A 1 98 ? -14.747 -9.440 6.010 1.00 75.31 98 PHE A CA 1
ATOM 821 C C . PHE A 1 98 ? -13.828 -9.974 7.121 1.00 75.31 98 PHE A C 1
ATOM 823 O O . PHE A 1 98 ? -14.016 -11.096 7.587 1.00 75.31 98 PHE A O 1
ATOM 830 N N . LEU A 1 99 ? -12.834 -9.199 7.579 1.00 79.06 99 LEU A N 1
ATOM 831 C CA . LEU A 1 99 ? -12.008 -9.597 8.727 1.00 79.06 99 LEU A CA 1
ATOM 832 C C . LEU A 1 99 ? -12.873 -9.825 9.973 1.00 79.06 99 LEU A C 1
ATOM 834 O O . LEU A 1 99 ? -12.640 -10.786 10.706 1.00 79.06 99 LEU A O 1
ATOM 838 N N . VAL A 1 100 ? -13.879 -8.974 10.193 1.00 75.50 100 VAL A N 1
ATOM 839 C CA . VAL A 1 100 ? -14.830 -9.101 11.305 1.00 75.50 100 VAL A CA 1
ATOM 840 C C . VAL A 1 100 ? -15.735 -10.321 11.155 1.00 75.50 100 VAL A C 1
ATOM 842 O O . VAL A 1 100 ? -15.990 -11.000 12.149 1.00 75.50 100 VAL A O 1
ATOM 845 N N . GLU A 1 101 ? -16.228 -10.584 9.948 1.00 72.69 101 GLU A N 1
ATOM 846 C CA . GLU A 1 101 ? -17.207 -11.641 9.680 1.00 72.69 101 GLU A CA 1
ATOM 847 C C . GLU A 1 101 ? -16.576 -13.031 9.588 1.00 72.69 101 GLU A C 1
ATOM 849 O O . GLU A 1 101 ? -17.078 -13.978 10.194 1.00 72.69 101 GLU A O 1
ATOM 854 N N . GLU A 1 102 ? -15.477 -13.161 8.843 1.00 74.50 102 GLU A N 1
ATOM 855 C CA . GLU A 1 102 ? -14.912 -14.462 8.490 1.00 74.50 102 GLU A CA 1
ATOM 856 C C . GLU A 1 102 ? -13.667 -14.817 9.301 1.00 74.50 102 GLU A C 1
ATOM 858 O O . GLU A 1 102 ? -13.508 -15.983 9.659 1.00 74.50 102 GLU A O 1
ATOM 863 N N . SER A 1 103 ? -12.782 -13.848 9.595 1.00 77.00 103 SER A N 1
ATOM 864 C CA . SER A 1 103 ? -11.501 -14.078 10.300 1.00 77.00 103 SER A CA 1
ATOM 865 C C . SER A 1 103 ? -10.809 -15.390 9.864 1.00 77.00 103 SER A C 1
ATOM 867 O O . SER A 1 103 ? -10.384 -16.196 10.693 1.00 77.00 103 SER A O 1
ATOM 869 N N . ALA A 1 104 ? -10.754 -15.641 8.550 1.00 75.56 104 ALA A N 1
ATOM 870 C CA . ALA A 1 104 ? -10.523 -16.977 7.990 1.00 75.56 104 ALA A CA 1
ATOM 871 C C . ALA A 1 104 ? -9.133 -17.567 8.299 1.00 75.56 104 ALA A C 1
ATOM 873 O O . ALA A 1 104 ? -8.935 -18.780 8.202 1.00 75.56 104 ALA A O 1
ATOM 874 N N . THR A 1 105 ? -8.161 -16.726 8.657 1.00 83.62 105 THR A N 1
ATOM 875 C CA . THR A 1 105 ? -6.804 -17.135 9.037 1.00 83.62 105 THR A CA 1
ATOM 876 C C . THR A 1 105 ? -6.496 -16.757 10.485 1.00 83.62 105 THR A C 1
ATOM 878 O O . THR A 1 105 ? -7.114 -15.863 11.066 1.00 83.62 105 THR A O 1
ATOM 881 N N . ASN A 1 106 ? -5.488 -17.404 11.084 1.00 87.44 106 ASN A N 1
ATOM 882 C CA . ASN A 1 106 ? -5.011 -16.995 12.407 1.00 87.44 106 ASN A CA 1
ATOM 883 C C . ASN A 1 106 ? -4.530 -15.534 12.396 1.00 87.44 106 ASN A C 1
ATOM 885 O O . ASN A 1 106 ? -4.822 -14.801 13.332 1.00 87.44 106 ASN A O 1
ATOM 889 N N . THR A 1 107 ? -3.854 -15.089 11.333 1.00 87.94 107 THR A N 1
ATOM 890 C CA . THR A 1 107 ? -3.409 -13.696 11.172 1.00 87.94 107 THR A CA 1
ATOM 891 C C . THR A 1 107 ? -4.586 -12.718 11.187 1.00 87.94 107 THR A C 1
ATOM 893 O O . THR A 1 107 ? -4.537 -11.725 11.913 1.00 87.94 107 THR A O 1
ATOM 896 N N . ASP A 1 108 ? -5.667 -13.026 10.463 1.00 88.44 108 ASP A N 1
ATOM 897 C CA . ASP A 1 108 ? -6.891 -12.216 10.450 1.00 88.44 108 ASP A CA 1
ATOM 898 C C . ASP A 1 108 ? -7.516 -12.124 11.848 1.00 88.44 108 ASP A C 1
ATOM 900 O O . ASP A 1 108 ? -7.873 -11.042 12.319 1.00 88.44 108 ASP A O 1
ATOM 904 N N . HIS A 1 109 ? -7.590 -13.257 12.549 1.00 89.25 109 HIS A N 1
ATOM 905 C CA . HIS A 1 109 ? -8.118 -13.298 13.906 1.00 89.25 109 HIS A CA 1
ATOM 906 C C . HIS A 1 109 ? -7.271 -12.468 14.883 1.00 89.25 109 HIS A C 1
ATOM 908 O O . HIS A 1 109 ? -7.815 -11.719 15.697 1.00 89.25 109 HIS A O 1
ATOM 914 N N . GLN A 1 110 ? -5.940 -12.565 14.798 1.00 91.31 110 GLN A N 1
ATOM 915 C CA . GLN A 1 110 ? -5.032 -11.816 15.669 1.00 91.31 110 GLN A CA 1
ATOM 916 C C . GLN A 1 110 ? -5.140 -10.307 15.441 1.00 91.31 110 GLN A C 1
ATOM 918 O O . GLN A 1 110 ? -5.273 -9.560 16.415 1.00 91.31 110 GLN A O 1
ATOM 923 N N . ILE A 1 111 ? -5.139 -9.844 14.182 1.00 93.44 111 ILE A N 1
ATOM 924 C CA . ILE A 1 111 ? -5.263 -8.406 13.914 1.00 93.44 111 ILE A CA 1
ATOM 925 C C . ILE A 1 111 ? -6.628 -7.882 14.362 1.00 93.44 111 ILE A C 1
ATOM 927 O O . ILE A 1 111 ? -6.703 -6.819 14.978 1.00 93.44 111 ILE A O 1
ATOM 931 N N . TRP A 1 112 ? -7.704 -8.650 14.159 1.00 92.75 112 TRP A N 1
ATOM 932 C CA . TRP A 1 112 ? -9.030 -8.259 14.624 1.00 92.75 112 TRP A CA 1
ATOM 933 C C . TRP A 1 112 ? -9.097 -8.157 16.152 1.00 92.75 112 TRP A C 1
ATOM 935 O O . TRP A 1 112 ? -9.588 -7.158 16.684 1.00 92.75 112 TRP A O 1
ATOM 945 N N . LEU A 1 113 ? -8.557 -9.140 16.882 1.00 92.50 113 LEU A N 1
ATOM 946 C CA . LEU A 1 113 ? -8.481 -9.088 18.344 1.00 92.50 113 LEU A CA 1
ATOM 947 C C . LEU A 1 113 ? -7.673 -7.886 18.835 1.00 92.50 113 LEU A C 1
ATOM 949 O O . LEU A 1 113 ? -8.047 -7.269 19.838 1.00 92.50 113 LEU A O 1
ATOM 953 N N . TYR A 1 114 ? -6.588 -7.548 18.144 1.00 95.25 114 TYR A N 1
ATOM 954 C CA . TYR A 1 114 ? -5.756 -6.398 18.465 1.00 95.25 114 TYR A CA 1
ATOM 955 C C . TYR A 1 114 ? -6.502 -5.070 18.211 1.00 95.25 114 TYR A C 1
ATOM 957 O O . TYR A 1 114 ? -6.533 -4.184 19.070 1.00 95.25 114 TYR A O 1
ATOM 965 N N . LEU A 1 115 ? -7.221 -4.941 17.096 1.00 95.12 115 LEU A N 1
ATOM 966 C CA . LEU A 1 115 ? -8.050 -3.762 16.826 1.00 95.12 115 LEU A CA 1
ATOM 967 C C . LEU A 1 115 ? -9.214 -3.634 17.828 1.00 95.12 115 LEU A C 1
ATOM 969 O O . LEU A 1 115 ? -9.458 -2.568 18.399 1.00 95.12 115 LEU A O 1
ATOM 973 N N . ASN A 1 116 ? -9.909 -4.732 18.125 1.00 93.19 116 ASN A N 1
ATOM 974 C CA . ASN A 1 116 ? -11.106 -4.713 18.965 1.00 93.19 116 ASN A CA 1
ATOM 975 C C . ASN A 1 116 ? -10.813 -4.708 20.482 1.00 93.19 116 ASN A C 1
ATOM 977 O O . ASN A 1 116 ? -11.739 -4.525 21.274 1.00 93.19 116 ASN A O 1
ATOM 981 N N . ASN A 1 117 ? -9.552 -4.863 20.915 1.00 95.25 117 ASN A N 1
ATOM 982 C CA . ASN A 1 117 ? -9.167 -4.801 22.332 1.00 95.25 117 ASN A CA 1
ATOM 983 C C . ASN A 1 117 ? -8.243 -3.613 22.665 1.00 95.25 117 ASN A C 1
ATOM 985 O O . ASN A 1 117 ? -8.765 -2.609 23.164 1.00 95.25 117 ASN A O 1
ATOM 989 N N . PRO A 1 118 ? -6.907 -3.673 22.475 1.00 96.94 118 PRO A N 1
ATOM 990 C CA . PRO A 1 118 ? -6.028 -2.573 22.863 1.00 96.94 118 PRO A CA 1
ATOM 991 C C . PRO A 1 118 ? -6.353 -1.268 22.125 1.00 96.94 118 PRO A C 1
ATOM 993 O O . PRO A 1 118 ? -6.488 -0.232 22.781 1.00 96.94 118 PRO A O 1
ATOM 996 N N . VAL A 1 119 ? -6.578 -1.308 20.806 1.00 96.94 119 VAL A N 1
ATOM 997 C CA . VAL A 1 119 ? -6.903 -0.099 20.020 1.00 96.94 119 VAL A CA 1
ATOM 998 C C . VAL A 1 119 ? -8.252 0.477 20.425 1.00 96.94 119 VAL A C 1
ATOM 1000 O O . VAL A 1 119 ? -8.354 1.673 20.700 1.00 96.94 119 VAL A O 1
ATOM 1003 N N . LYS A 1 120 ? -9.271 -0.374 20.581 1.00 96.44 120 LYS A N 1
ATOM 1004 C CA . LYS A 1 120 ? -10.581 0.046 21.088 1.00 96.44 120 LYS A CA 1
ATOM 1005 C C . LYS A 1 120 ? -10.488 0.785 22.426 1.00 96.44 120 LYS A C 1
ATOM 1007 O O . LYS A 1 120 ? -11.046 1.873 22.568 1.00 96.44 120 LYS A O 1
ATOM 1012 N N . LYS A 1 121 ? -9.769 0.220 23.402 1.00 97.00 121 LYS A N 1
ATOM 1013 C CA . LYS A 1 121 ? -9.585 0.835 24.730 1.00 97.00 121 LYS A CA 1
ATOM 1014 C C . LYS A 1 121 ? -8.847 2.169 24.643 1.00 97.00 121 LYS A C 1
ATOM 1016 O O . LYS A 1 121 ? -9.221 3.119 25.331 1.00 97.00 121 LYS A O 1
ATOM 1021 N N . TRP A 1 122 ? -7.823 2.255 23.795 1.00 96.81 122 TRP A N 1
ATOM 1022 C CA . TRP A 1 122 ? -7.102 3.502 23.555 1.00 96.81 122 TRP A CA 1
ATOM 1023 C C . TRP A 1 122 ? -8.028 4.585 22.983 1.00 96.81 122 TRP A C 1
ATOM 1025 O O . TRP A 1 122 ? -8.107 5.667 23.564 1.00 96.81 122 TRP A O 1
ATOM 1035 N N . ILE A 1 123 ? -8.818 4.275 21.947 1.00 96.19 123 ILE A N 1
ATOM 1036 C CA . ILE A 1 123 ? -9.791 5.213 21.355 1.00 96.19 123 ILE A CA 1
ATOM 1037 C C . ILE A 1 123 ? -10.805 5.679 22.402 1.00 96.19 123 ILE A C 1
ATOM 1039 O O . ILE A 1 123 ? -11.043 6.876 22.528 1.00 96.19 123 ILE A O 1
ATOM 1043 N N . GLN A 1 124 ? -11.371 4.762 23.192 1.00 96.12 124 GLN A N 1
ATOM 1044 C CA . GLN A 1 124 ? -12.329 5.105 24.249 1.00 96.12 124 GLN A CA 1
ATOM 1045 C C . GLN A 1 124 ? -11.732 6.044 25.304 1.00 96.12 124 GLN A C 1
ATOM 1047 O O . GLN A 1 124 ? -12.443 6.888 25.841 1.00 96.12 124 GLN A O 1
ATOM 1052 N N . LYS A 1 125 ? -10.428 5.935 25.583 1.00 96.00 125 LYS A N 1
ATOM 1053 C CA . LYS A 1 125 ? -9.726 6.830 26.509 1.00 96.00 125 LYS A CA 1
ATOM 1054 C C . LYS A 1 125 ? -9.552 8.235 25.931 1.00 96.00 125 LYS A C 1
ATOM 1056 O O . LYS A 1 125 ? -9.764 9.210 26.645 1.00 96.00 125 LYS A O 1
ATOM 1061 N N . ILE A 1 126 ? -9.148 8.350 24.665 1.00 94.19 126 ILE A N 1
ATOM 1062 C CA . ILE A 1 126 ? -8.805 9.648 24.055 1.00 94.19 126 ILE A CA 1
ATOM 1063 C C . ILE A 1 126 ? -9.997 10.356 23.393 1.00 94.19 126 ILE A C 1
ATOM 1065 O O . ILE A 1 126 ? -9.992 11.578 23.240 1.00 94.19 126 ILE A O 1
ATOM 1069 N N . LYS A 1 127 ? -11.021 9.599 22.991 1.00 93.19 127 LYS A N 1
ATOM 1070 C CA . LYS A 1 127 ? -12.246 10.059 22.327 1.00 93.19 127 LYS A CA 1
ATOM 1071 C C . LYS A 1 127 ? -13.465 9.271 22.854 1.00 93.19 127 LYS A C 1
ATOM 1073 O O . LYS A 1 127 ? -14.078 8.526 22.092 1.00 93.19 127 LYS A O 1
ATOM 1078 N N . PRO A 1 128 ? -13.877 9.455 24.126 1.00 91.56 128 PRO A N 1
ATOM 1079 C CA . PRO A 1 128 ? -14.928 8.640 24.758 1.00 91.56 128 PRO A CA 1
ATOM 1080 C C . PRO A 1 128 ? -16.295 8.682 24.063 1.00 91.56 128 PRO A C 1
ATOM 1082 O O . PRO A 1 128 ? -17.087 7.756 24.189 1.00 91.56 128 PRO A O 1
ATOM 1085 N N . GLN A 1 129 ? -16.579 9.771 23.346 1.00 91.81 129 GLN A N 1
ATOM 1086 C CA . GLN A 1 129 ? -17.845 9.989 22.641 1.00 91.81 129 GLN A CA 1
ATOM 1087 C C . GLN A 1 129 ? -17.824 9.483 21.189 1.00 91.81 129 GLN A C 1
ATOM 1089 O O . GLN A 1 129 ? -18.851 9.505 20.516 1.00 91.81 129 GLN A O 1
ATOM 1094 N N . ALA A 1 130 ? -16.665 9.059 20.676 1.00 90.88 130 ALA A N 1
ATOM 1095 C CA . ALA A 1 130 ? -16.549 8.571 19.309 1.00 90.88 130 ALA A CA 1
ATOM 1096 C C . ALA A 1 130 ? -17.009 7.112 19.202 1.00 90.88 130 ALA A C 1
ATOM 1098 O O . ALA A 1 130 ? -16.724 6.288 20.072 1.00 90.88 130 ALA A O 1
ATOM 1099 N N . SER A 1 131 ? -17.659 6.768 18.086 1.00 93.31 131 SER A N 1
ATOM 1100 C CA . SER A 1 131 ? -17.894 5.363 17.744 1.00 93.31 131 SER A CA 1
ATOM 1101 C C . SER A 1 131 ? -16.555 4.682 17.493 1.00 93.31 131 SER A C 1
ATOM 1103 O O . SER A 1 131 ? -15.890 4.958 16.496 1.00 93.31 131 SER A O 1
ATOM 1105 N N . THR A 1 132 ? -16.157 3.785 18.392 1.00 93.12 132 THR A N 1
ATOM 1106 C CA . THR A 1 132 ? -14.854 3.130 18.292 1.00 93.12 132 THR A CA 1
ATOM 1107 C C . THR A 1 132 ? -14.722 2.273 17.038 1.00 93.12 132 THR A C 1
ATOM 1109 O O . THR A 1 132 ? -13.649 2.259 16.450 1.00 93.12 132 THR A O 1
ATOM 1112 N N . ARG A 1 133 ? -15.812 1.626 16.594 1.00 92.31 133 ARG A N 1
ATOM 1113 C CA . ARG A 1 133 ? -15.845 0.877 15.328 1.00 92.31 133 ARG A CA 1
ATOM 1114 C C . ARG A 1 133 ? -15.471 1.788 14.161 1.00 92.31 133 ARG A C 1
ATOM 1116 O O . ARG A 1 133 ? -14.478 1.523 13.510 1.00 92.31 133 ARG A O 1
ATOM 1123 N N . LYS A 1 134 ? -16.155 2.929 14.012 1.00 91.00 134 LYS A N 1
ATOM 1124 C CA . LYS A 1 134 ? -15.856 3.885 12.932 1.00 91.00 134 LYS A CA 1
ATOM 1125 C C . LYS A 1 134 ? -14.405 4.369 12.955 1.00 91.00 134 LYS A C 1
ATOM 1127 O O . LYS A 1 134 ? -13.792 4.502 11.911 1.00 91.00 134 LYS A O 1
ATOM 1132 N N . VAL A 1 135 ? -13.850 4.646 14.136 1.00 93.50 135 VAL A N 1
ATOM 1133 C CA . VAL A 1 135 ? -12.449 5.091 14.239 1.00 93.50 135 VAL A CA 1
ATOM 1134 C C . VAL A 1 135 ? -11.476 3.975 13.847 1.00 93.50 135 VAL A C 1
ATOM 1136 O O . VAL A 1 135 ? -10.464 4.269 13.224 1.00 93.50 135 VAL A O 1
ATOM 1139 N N . ILE A 1 136 ? -11.766 2.716 14.197 1.00 95.31 136 ILE A N 1
ATOM 1140 C CA . ILE A 1 136 ? -10.972 1.553 13.769 1.00 95.31 136 ILE A CA 1
ATOM 1141 C C . ILE A 1 136 ? -11.049 1.381 12.249 1.00 95.31 136 ILE A C 1
ATOM 1143 O O . ILE A 1 136 ? -10.012 1.172 11.626 1.00 95.31 136 ILE A O 1
ATOM 1147 N N . ASP A 1 137 ? -12.244 1.509 11.671 1.00 92.12 137 ASP A N 1
ATOM 1148 C CA . ASP A 1 137 ? -12.471 1.357 10.231 1.00 92.12 137 ASP A CA 1
ATOM 1149 C C . ASP A 1 137 ? -11.668 2.391 9.441 1.00 92.12 137 ASP A C 1
ATOM 1151 O O . ASP A 1 137 ? -10.843 2.052 8.595 1.00 92.12 137 ASP A O 1
ATOM 1155 N N . GLU A 1 138 ? -11.794 3.658 9.829 1.00 93.50 138 GLU A N 1
ATOM 1156 C CA . GLU A 1 138 ? -11.032 4.753 9.235 1.00 93.50 138 GLU A CA 1
ATOM 1157 C C . GLU A 1 138 ? -9.525 4.597 9.479 1.00 93.50 138 GLU A C 1
ATOM 1159 O O . GLU A 1 138 ? -8.728 4.804 8.569 1.00 93.50 138 GLU A O 1
ATOM 1164 N N . LEU A 1 139 ? -9.091 4.186 10.675 1.00 95.19 139 LEU A N 1
ATOM 1165 C CA . LEU A 1 139 ? -7.672 3.947 10.954 1.00 95.19 139 LEU A CA 1
ATOM 1166 C C . LEU A 1 139 ? -7.077 2.888 10.016 1.00 95.19 139 LEU A C 1
ATOM 1168 O O . LEU A 1 139 ? -5.988 3.098 9.479 1.00 95.19 139 LEU A O 1
ATOM 1172 N N . PHE A 1 140 ? -7.789 1.779 9.811 1.00 94.12 140 PHE A N 1
ATOM 1173 C CA . PHE A 1 140 ? -7.384 0.711 8.901 1.00 94.12 140 PHE A CA 1
ATOM 1174 C C . PHE A 1 140 ? -7.298 1.221 7.454 1.00 94.12 140 PHE A C 1
ATOM 1176 O O . PHE A 1 140 ? -6.284 1.022 6.778 1.00 94.12 140 PHE A O 1
ATOM 1183 N N . ALA A 1 141 ? -8.317 1.957 7.007 1.00 91.12 141 ALA A N 1
ATOM 1184 C CA . ALA A 1 141 ? -8.390 2.501 5.659 1.00 91.12 141 ALA A CA 1
ATOM 1185 C C . ALA A 1 141 ? -7.326 3.576 5.371 1.00 91.12 141 ALA A C 1
ATOM 1187 O O . ALA A 1 141 ? -6.649 3.513 4.342 1.00 91.12 141 ALA A O 1
ATOM 1188 N N . TYR A 1 142 ? -7.095 4.520 6.290 1.00 92.44 142 TYR A N 1
ATOM 1189 C CA . TYR A 1 142 ? -6.036 5.529 6.153 1.00 92.44 142 TYR A CA 1
ATOM 1190 C C . TYR A 1 142 ? -4.633 4.912 6.194 1.00 92.44 142 TYR A C 1
ATOM 1192 O O . TYR A 1 142 ? -3.768 5.335 5.426 1.00 92.44 142 TYR A O 1
ATOM 1200 N N . PHE A 1 143 ? -4.402 3.892 7.030 1.00 93.56 143 PHE A N 1
ATOM 1201 C CA . PHE A 1 143 ? -3.138 3.152 7.024 1.00 93.56 143 PHE A CA 1
ATOM 1202 C C . PHE A 1 143 ? -2.854 2.551 5.636 1.00 93.56 143 PHE A C 1
ATOM 1204 O O . PHE A 1 143 ? -1.789 2.794 5.061 1.00 93.56 143 PHE A O 1
ATOM 1211 N N . ARG A 1 144 ? -3.825 1.825 5.066 1.00 88.25 144 ARG A N 1
ATOM 1212 C CA . ARG A 1 144 ? -3.714 1.203 3.736 1.00 88.25 144 ARG A CA 1
ATOM 1213 C C . ARG A 1 144 ? -3.526 2.243 2.636 1.00 88.25 144 ARG A C 1
ATOM 1215 O O . ARG A 1 144 ? -2.645 2.086 1.790 1.00 88.25 144 ARG A O 1
ATOM 1222 N N . GLN A 1 145 ? -4.301 3.326 2.681 1.00 87.25 145 GLN A N 1
ATOM 1223 C CA . GLN A 1 145 ? -4.198 4.449 1.752 1.00 87.25 145 GLN A CA 1
ATOM 1224 C C . GLN A 1 145 ? -2.773 5.013 1.704 1.00 87.25 145 GLN A C 1
ATOM 1226 O O . GLN A 1 145 ? -2.201 5.146 0.620 1.00 87.25 145 GLN A O 1
ATOM 1231 N N . GLU A 1 146 ? -2.197 5.343 2.861 1.00 88.25 146 GLU A N 1
ATOM 1232 C CA . GLU A 1 146 ? -0.873 5.961 2.941 1.00 88.25 146 GLU A CA 1
ATOM 1233 C C . GLU A 1 146 ? 0.241 5.007 2.511 1.00 88.25 146 GLU A C 1
ATOM 1235 O O . GLU A 1 146 ? 1.152 5.403 1.778 1.00 88.25 146 GLU A O 1
ATOM 1240 N N . LEU A 1 147 ? 0.147 3.736 2.895 1.00 88.75 147 LEU A N 1
ATOM 1241 C CA . LEU A 1 147 ? 1.109 2.719 2.490 1.00 88.75 147 LEU A CA 1
ATOM 1242 C C . LEU A 1 147 ? 1.139 2.540 0.964 1.00 88.75 147 LEU A C 1
ATOM 1244 O O . LEU A 1 147 ? 2.200 2.617 0.336 1.00 88.75 147 LEU A O 1
ATOM 1248 N N . ILE A 1 148 ? -0.036 2.381 0.351 1.00 83.44 148 ILE A N 1
ATOM 1249 C CA . ILE A 1 148 ? -0.181 2.205 -1.099 1.00 83.44 148 ILE A CA 1
ATOM 1250 C C . ILE A 1 148 ? 0.239 3.466 -1.848 1.00 83.44 148 ILE A C 1
ATOM 1252 O O . ILE A 1 148 ? 0.870 3.379 -2.907 1.00 83.44 148 ILE A O 1
ATOM 1256 N N . ARG A 1 149 ? -0.061 4.649 -1.300 1.00 83.31 149 ARG A N 1
ATOM 1257 C CA . ARG A 1 149 ? 0.398 5.924 -1.855 1.00 83.31 149 ARG A CA 1
ATOM 1258 C C . ARG A 1 149 ? 1.923 5.948 -1.962 1.00 83.31 149 ARG A C 1
ATOM 1260 O O . ARG A 1 149 ? 2.434 6.272 -3.034 1.00 83.31 149 ARG A O 1
ATOM 1267 N N . GLN A 1 150 ? 2.644 5.567 -0.904 1.00 85.06 150 GLN A N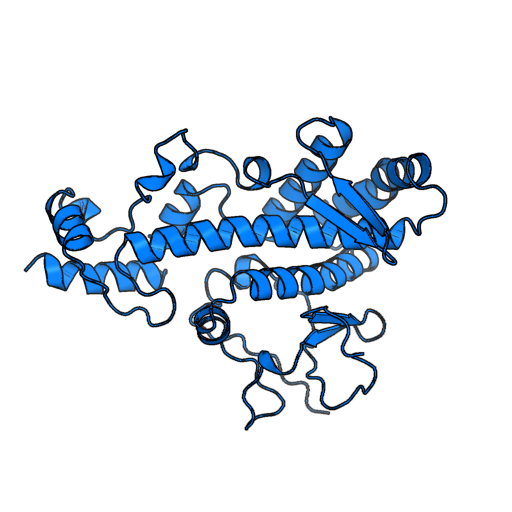 1
ATOM 1268 C CA . GLN A 1 150 ? 4.112 5.551 -0.922 1.00 85.06 150 GLN A CA 1
ATOM 1269 C C . GLN A 1 150 ? 4.675 4.524 -1.910 1.00 85.06 150 GLN A C 1
ATOM 1271 O O . GLN A 1 150 ? 5.548 4.863 -2.710 1.00 85.06 150 GLN A O 1
ATOM 1276 N N . MET A 1 151 ? 4.131 3.306 -1.932 1.00 84.69 151 MET A N 1
ATOM 1277 C CA . MET A 1 151 ? 4.537 2.280 -2.902 1.00 84.69 151 MET A CA 1
ATOM 1278 C C . MET A 1 151 ? 4.296 2.729 -4.349 1.00 84.69 151 MET A C 1
ATOM 1280 O O . MET A 1 151 ? 5.143 2.530 -5.216 1.00 84.69 151 MET A O 1
ATOM 1284 N N . THR A 1 152 ? 3.172 3.397 -4.616 1.00 81.44 152 THR A N 1
ATOM 1285 C CA . THR A 1 152 ? 2.824 3.912 -5.950 1.00 81.44 152 THR A CA 1
ATOM 1286 C C . THR A 1 152 ? 3.752 5.046 -6.388 1.00 81.44 152 THR A C 1
ATOM 1288 O O . THR A 1 152 ? 4.114 5.137 -7.564 1.00 81.44 152 THR A O 1
ATOM 1291 N N . ILE A 1 153 ? 4.151 5.925 -5.463 1.00 81.62 153 ILE A N 1
ATOM 1292 C CA . ILE A 1 153 ? 5.129 6.987 -5.738 1.00 81.62 153 ILE A CA 1
ATOM 1293 C C . ILE A 1 153 ? 6.469 6.371 -6.140 1.00 81.62 153 ILE A C 1
ATOM 1295 O O . ILE A 1 153 ? 7.018 6.734 -7.182 1.00 81.62 153 ILE A O 1
ATOM 1299 N N . ASP A 1 154 ? 6.963 5.410 -5.364 1.00 84.38 154 ASP A N 1
ATOM 1300 C CA . ASP A 1 154 ? 8.224 4.728 -5.648 1.00 84.38 154 ASP A CA 1
ATOM 1301 C C . ASP A 1 154 ? 8.193 3.981 -6.971 1.00 84.38 154 ASP A C 1
ATOM 1303 O O . ASP A 1 154 ? 9.083 4.161 -7.800 1.00 84.38 154 ASP A O 1
ATOM 1307 N N . PHE A 1 155 ? 7.137 3.204 -7.199 1.00 84.62 155 PHE A N 1
ATOM 1308 C CA . PHE A 1 155 ? 6.912 2.501 -8.450 1.00 84.62 155 PHE A CA 1
ATOM 1309 C C . PHE A 1 155 ? 6.984 3.463 -9.646 1.00 84.62 155 PHE A C 1
ATOM 1311 O O . PHE A 1 155 ? 7.761 3.251 -10.578 1.00 84.62 155 PHE A O 1
ATOM 1318 N N . ASN A 1 156 ? 6.244 4.575 -9.604 1.00 80.88 156 ASN A N 1
ATOM 1319 C CA . ASN A 1 156 ? 6.262 5.562 -10.682 1.00 80.88 156 ASN A CA 1
ATOM 1320 C C . ASN A 1 156 ? 7.655 6.177 -10.873 1.00 80.88 156 ASN A C 1
ATOM 1322 O O . ASN A 1 156 ? 8.105 6.342 -12.010 1.00 80.88 156 ASN A O 1
ATOM 1326 N N . ASN A 1 157 ? 8.360 6.486 -9.784 1.00 84.12 157 ASN A N 1
ATOM 1327 C CA . ASN A 1 157 ? 9.722 7.013 -9.836 1.00 84.12 157 ASN A CA 1
ATOM 1328 C C . ASN A 1 157 ? 10.698 6.007 -10.460 1.00 84.12 157 ASN A C 1
ATOM 1330 O O . ASN A 1 157 ? 11.531 6.401 -11.280 1.00 84.12 157 ASN A O 1
ATOM 1334 N N . ILE A 1 158 ? 10.580 4.717 -10.125 1.00 86.56 158 ILE A N 1
ATOM 1335 C CA . ILE A 1 158 ? 11.362 3.628 -10.722 1.00 86.56 158 ILE A CA 1
ATOM 1336 C C . ILE A 1 158 ? 11.106 3.593 -12.226 1.00 86.56 158 ILE A C 1
ATOM 1338 O O . ILE A 1 158 ? 12.039 3.756 -13.011 1.00 86.56 158 ILE A O 1
ATOM 1342 N N . ILE A 1 159 ? 9.855 3.432 -12.649 1.00 85.31 159 ILE A N 1
ATOM 1343 C CA . ILE A 1 159 ? 9.514 3.240 -14.062 1.00 85.31 159 ILE A CA 1
ATOM 1344 C C . ILE A 1 159 ? 9.927 4.457 -14.911 1.00 85.31 159 ILE A C 1
ATOM 1346 O O . ILE A 1 159 ? 10.606 4.301 -15.931 1.00 85.31 159 ILE A O 1
ATOM 1350 N N . THR A 1 160 ? 9.632 5.674 -14.449 1.00 84.38 160 THR A N 1
ATOM 1351 C CA . THR A 1 160 ? 9.967 6.914 -15.174 1.00 84.38 160 THR A CA 1
ATOM 1352 C C . THR A 1 160 ? 11.471 7.189 -15.236 1.00 84.38 160 THR A C 1
ATOM 1354 O O . THR A 1 160 ? 11.988 7.532 -16.300 1.00 84.38 160 THR A O 1
ATOM 1357 N N . THR A 1 161 ? 12.214 6.980 -14.142 1.00 86.25 161 THR A N 1
ATOM 1358 C CA . THR A 1 161 ? 13.684 7.157 -14.124 1.00 86.25 161 THR A CA 1
ATOM 1359 C C . THR A 1 161 ? 14.384 6.150 -15.032 1.00 86.25 161 THR A C 1
ATOM 1361 O O . THR A 1 161 ? 15.453 6.431 -15.574 1.00 86.25 161 THR A O 1
ATOM 1364 N N . ASN A 1 162 ? 13.763 4.991 -15.248 1.00 88.31 162 ASN A N 1
ATOM 1365 C CA . ASN A 1 162 ? 14.242 3.974 -16.172 1.00 88.31 162 ASN A CA 1
ATOM 1366 C C . ASN A 1 162 ? 13.789 4.187 -17.627 1.00 88.31 162 ASN A C 1
ATOM 1368 O O . ASN A 1 162 ? 14.091 3.351 -18.480 1.00 88.31 162 ASN A O 1
ATOM 1372 N N . GLY A 1 163 ? 13.127 5.310 -17.926 1.00 87.31 163 GLY A N 1
ATOM 1373 C CA . GLY A 1 163 ? 12.762 5.706 -19.283 1.00 87.31 163 GLY A CA 1
ATOM 1374 C C . GLY A 1 163 ? 11.566 4.980 -19.855 1.00 87.31 163 GLY A C 1
ATOM 1375 O O . GLY A 1 163 ? 11.484 4.805 -21.068 1.00 87.31 163 GLY A O 1
ATOM 1376 N N . ILE A 1 164 ? 10.646 4.561 -18.998 1.00 86.88 164 ILE A N 1
ATOM 1377 C CA . ILE A 1 164 ? 9.389 3.955 -19.406 1.00 86.88 164 ILE A CA 1
ATOM 1378 C C . ILE A 1 164 ? 8.265 4.902 -19.006 1.00 86.88 164 ILE A C 1
ATOM 1380 O O . ILE A 1 164 ? 8.207 5.380 -17.873 1.00 86.88 164 ILE A O 1
ATOM 1384 N N . ASN A 1 165 ? 7.342 5.156 -19.928 1.00 79.94 165 ASN A N 1
ATOM 1385 C CA . ASN A 1 165 ? 6.075 5.773 -19.576 1.00 79.94 165 ASN A CA 1
ATOM 1386 C C . ASN A 1 165 ? 5.232 4.745 -18.792 1.00 79.94 165 ASN A C 1
ATOM 1388 O O . ASN A 1 165 ? 4.872 3.719 -19.373 1.00 79.94 165 ASN A O 1
ATOM 1392 N N . PRO A 1 166 ? 4.876 4.992 -17.517 1.00 68.75 166 PRO A N 1
ATOM 1393 C CA . PRO A 1 166 ? 4.157 4.018 -16.691 1.00 68.75 166 PRO A CA 1
ATOM 1394 C C . PRO A 1 166 ? 2.743 3.691 -17.194 1.00 68.75 166 PRO A C 1
ATOM 1396 O O . PRO A 1 16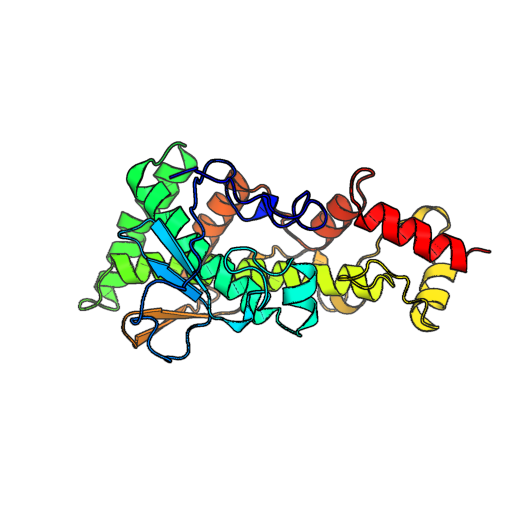6 ? 2.144 2.726 -16.733 1.00 68.75 166 PRO A O 1
ATOM 1399 N N . PHE A 1 167 ? 2.205 4.466 -18.141 1.00 67.94 167 PHE A N 1
ATOM 1400 C CA . PHE A 1 167 ? 0.844 4.291 -18.656 1.00 67.94 167 PHE A CA 1
ATOM 1401 C C . PHE A 1 167 ? 0.791 3.663 -20.040 1.00 67.94 167 PHE A C 1
ATOM 1403 O O . PHE A 1 167 ? -0.156 2.946 -20.349 1.00 67.94 167 PHE A O 1
ATOM 1410 N N . THR A 1 168 ? 1.753 3.987 -20.902 1.00 72.69 168 THR A N 1
ATOM 1411 C CA . THR A 1 168 ? 1.776 3.491 -22.286 1.00 72.69 168 THR A CA 1
ATOM 1412 C C . THR A 1 168 ? 2.857 2.450 -22.527 1.00 72.69 168 THR A C 1
ATOM 1414 O O . THR A 1 168 ? 2.847 1.805 -23.569 1.00 72.69 168 THR A O 1
ATOM 1417 N N . PHE A 1 169 ? 3.779 2.268 -21.576 1.00 76.25 169 PHE A N 1
ATOM 1418 C CA . PHE A 1 169 ? 4.978 1.439 -21.720 1.00 76.25 169 PHE A CA 1
ATOM 1419 C C . PHE A 1 169 ? 5.898 1.880 -22.871 1.00 76.25 169 PHE A C 1
ATOM 1421 O O . PHE A 1 169 ? 6.791 1.138 -23.287 1.00 76.25 169 PHE A O 1
ATOM 1428 N N . ASP A 1 170 ? 5.703 3.102 -23.374 1.00 82.12 170 ASP A N 1
ATOM 1429 C CA . ASP A 1 170 ? 6.554 3.688 -24.398 1.00 82.12 170 ASP A CA 1
ATOM 1430 C C . ASP A 1 170 ? 7.895 4.132 -23.820 1.00 82.12 170 ASP A C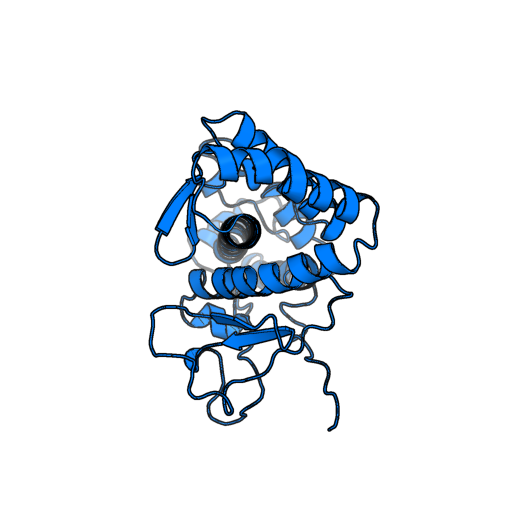 1
ATOM 1432 O O . ASP A 1 170 ? 8.015 4.526 -22.657 1.00 82.12 170 ASP A O 1
ATOM 1436 N N . CYS A 1 171 ? 8.906 4.117 -24.683 1.00 89.06 171 CYS A N 1
ATOM 1437 C CA . CYS A 1 171 ? 10.269 4.469 -24.326 1.00 89.06 171 CYS A CA 1
ATOM 1438 C C . CYS A 1 171 ? 10.466 5.983 -24.317 1.00 89.06 171 CYS A C 1
ATOM 1440 O O . CYS A 1 171 ? 10.269 6.656 -25.329 1.00 89.06 171 CYS A O 1
ATOM 1442 N N . GLN A 1 172 ? 10.928 6.506 -23.189 1.00 88.38 172 GLN A N 1
ATOM 1443 C CA . GLN A 1 172 ? 11.279 7.904 -22.985 1.00 88.38 172 GLN A CA 1
ATOM 1444 C C . GLN A 1 172 ? 12.803 8.054 -22.959 1.00 88.38 172 GLN A C 1
ATOM 1446 O O . GLN A 1 172 ? 13.408 8.268 -21.913 1.00 88.38 172 GLN A O 1
ATOM 1451 N N . ASN A 1 173 ? 13.449 7.949 -24.121 1.00 84.81 173 ASN A N 1
ATOM 1452 C CA . ASN A 1 173 ? 14.913 7.987 -24.242 1.00 84.81 173 ASN A CA 1
ATOM 1453 C C . ASN A 1 173 ? 15.462 9.423 -24.172 1.00 84.81 173 ASN A C 1
ATOM 1455 O O . ASN A 1 173 ? 16.033 9.939 -25.129 1.00 84.81 173 ASN A O 1
ATOM 1459 N N . THR A 1 174 ? 15.271 10.101 -23.041 1.00 87.31 174 THR A N 1
ATOM 1460 C CA . THR A 1 174 ? 15.859 11.431 -22.824 1.00 87.31 174 THR A CA 1
ATOM 1461 C C . THR A 1 174 ? 17.393 11.348 -22.791 1.00 87.31 174 THR A C 1
ATOM 1463 O O . THR A 1 174 ? 17.934 10.302 -22.415 1.00 87.31 174 THR A O 1
ATOM 1466 N N . PRO A 1 175 ? 18.128 12.440 -23.091 1.00 89.56 175 PRO A N 1
ATOM 1467 C CA . PRO A 1 175 ? 19.593 12.446 -23.008 1.00 89.56 175 PRO A CA 1
ATOM 1468 C C . PRO A 1 175 ? 20.131 11.973 -21.651 1.00 89.56 175 PRO A C 1
ATOM 1470 O O . PRO A 1 175 ? 21.150 11.289 -21.588 1.00 89.56 175 PRO A O 1
ATOM 1473 N N . ARG A 1 176 ? 19.419 12.277 -20.555 1.00 86.38 176 ARG A N 1
ATOM 1474 C CA . ARG A 1 176 ? 19.754 11.792 -19.209 1.00 86.38 176 ARG A CA 1
ATOM 1475 C C . ARG A 1 176 ? 19.723 10.265 -19.141 1.00 86.38 176 ARG A C 1
ATOM 1477 O O . ARG A 1 176 ? 20.683 9.671 -18.670 1.00 86.38 176 ARG A O 1
ATOM 1484 N N . ILE A 1 177 ? 18.645 9.644 -19.618 1.00 87.75 177 ILE A N 1
ATOM 1485 C CA . ILE A 1 177 ? 18.465 8.187 -19.573 1.00 87.75 177 ILE A CA 1
ATOM 1486 C C . ILE A 1 177 ? 19.478 7.487 -20.474 1.00 87.75 177 ILE A C 1
ATOM 1488 O O . ILE A 1 177 ? 20.103 6.524 -20.041 1.00 87.75 177 ILE A O 1
ATOM 1492 N N . ILE A 1 178 ? 19.697 8.005 -21.685 1.00 89.75 178 ILE A N 1
ATOM 1493 C CA . ILE A 1 178 ? 20.712 7.491 -22.613 1.00 89.75 178 ILE A CA 1
ATOM 1494 C C . ILE A 1 178 ? 22.094 7.489 -21.946 1.00 89.75 178 ILE A C 1
ATOM 1496 O O . ILE A 1 178 ? 22.754 6.452 -21.876 1.00 89.75 178 ILE A O 1
ATOM 1500 N N . ASN A 1 179 ? 22.497 8.624 -21.368 1.00 88.38 179 ASN A N 1
ATOM 1501 C CA . ASN A 1 179 ? 23.776 8.747 -20.669 1.00 88.38 179 ASN A CA 1
ATOM 1502 C C . ASN A 1 179 ? 23.882 7.805 -19.464 1.00 88.38 179 ASN A C 1
ATOM 1504 O O . ASN A 1 179 ? 24.942 7.223 -19.241 1.00 88.38 179 ASN A O 1
ATOM 1508 N N . THR A 1 180 ? 22.804 7.634 -18.694 1.00 87.12 180 THR A N 1
ATOM 1509 C CA . THR A 1 180 ? 22.765 6.663 -17.595 1.00 87.12 180 THR A CA 1
ATOM 1510 C C . THR A 1 180 ? 22.978 5.245 -18.119 1.00 87.12 180 THR A C 1
ATOM 1512 O O . THR A 1 180 ? 23.856 4.553 -17.616 1.00 87.12 180 THR A O 1
ATOM 1515 N N . VAL A 1 181 ? 22.254 4.825 -19.162 1.00 88.56 181 VAL A N 1
ATOM 1516 C CA . VAL A 1 181 ? 22.356 3.471 -19.735 1.00 88.56 181 VAL A CA 1
ATOM 1517 C C . VAL A 1 181 ? 23.751 3.189 -20.297 1.00 88.56 181 VAL A C 1
ATOM 1519 O O . VAL A 1 181 ? 24.284 2.106 -20.068 1.00 88.56 181 VAL A O 1
ATOM 1522 N N . HIS A 1 182 ? 24.388 4.150 -20.972 1.00 89.56 182 HIS A N 1
ATOM 1523 C CA . HIS A 1 182 ? 25.757 3.964 -21.470 1.00 89.56 182 HIS A CA 1
ATOM 1524 C C . HIS A 1 182 ? 26.796 3.791 -20.356 1.00 89.56 182 HIS A C 1
ATOM 1526 O O . HIS A 1 182 ? 27.798 3.113 -20.574 1.00 89.56 182 HIS A O 1
ATOM 1532 N N . ARG A 1 183 ? 26.560 4.374 -19.174 1.00 89.06 183 ARG A N 1
ATOM 1533 C CA . ARG A 1 183 ? 27.443 4.244 -18.004 1.00 89.06 183 ARG A CA 1
ATOM 1534 C C . ARG A 1 183 ? 27.230 2.944 -17.225 1.00 89.06 183 ARG A C 1
ATOM 1536 O O . ARG A 1 183 ? 28.075 2.608 -16.401 1.00 89.06 183 ARG A O 1
ATOM 1543 N N . LEU A 1 184 ? 26.125 2.231 -17.455 1.00 87.50 184 LEU A N 1
ATOM 1544 C CA . LEU A 1 184 ? 25.853 0.970 -16.769 1.00 87.50 184 LEU A CA 1
ATOM 1545 C C . LEU A 1 184 ? 26.738 -0.164 -17.312 1.00 87.50 184 LEU A C 1
ATOM 1547 O O . LEU A 1 184 ? 26.962 -0.251 -18.526 1.00 87.50 184 LEU A O 1
ATOM 1551 N N . PRO A 1 185 ? 27.174 -1.095 -16.446 1.00 88.25 185 PRO A N 1
ATOM 1552 C CA . PRO A 1 185 ? 27.714 -2.382 -16.868 1.00 88.25 185 PRO A CA 1
ATOM 1553 C C . PRO A 1 185 ? 26.754 -3.125 -17.809 1.00 88.25 185 PRO A C 1
ATOM 1555 O O . PRO A 1 185 ? 25.533 -3.025 -17.681 1.00 88.25 185 PRO A O 1
ATOM 1558 N N . ASN A 1 186 ? 27.286 -3.908 -18.753 1.00 84.69 186 ASN A N 1
ATOM 1559 C CA . ASN A 1 186 ? 26.468 -4.571 -19.781 1.00 84.69 186 ASN A CA 1
ATOM 1560 C C . ASN A 1 186 ? 25.369 -5.487 -19.207 1.00 84.69 186 ASN A C 1
ATOM 1562 O O . ASN A 1 186 ? 24.278 -5.538 -19.763 1.00 84.69 186 ASN A O 1
ATOM 1566 N N . ASN A 1 187 ? 25.625 -6.160 -18.084 1.00 85.00 187 ASN A N 1
ATOM 1567 C CA . ASN A 1 187 ? 24.656 -7.014 -17.381 1.00 85.00 187 ASN A CA 1
ATOM 1568 C C . ASN A 1 187 ? 23.543 -6.234 -16.648 1.00 85.00 187 ASN A C 1
ATOM 1570 O O . ASN A 1 187 ? 22.530 -6.825 -16.278 1.00 85.00 187 ASN A O 1
ATOM 1574 N N . GLU A 1 188 ? 23.712 -4.926 -16.454 1.00 87.19 188 GLU A N 1
ATOM 1575 C CA . GLU A 1 188 ? 22.744 -4.028 -15.806 1.00 87.19 188 GLU A CA 1
ATOM 1576 C C . GLU A 1 188 ? 21.951 -3.190 -16.821 1.00 87.19 188 GLU A C 1
ATOM 1578 O O . GLU A 1 188 ? 20.857 -2.693 -16.532 1.00 87.19 188 GLU A O 1
ATOM 1583 N N . LYS A 1 189 ? 22.444 -3.087 -18.064 1.00 87.88 189 LYS A N 1
ATOM 1584 C CA . LYS A 1 189 ? 21.772 -2.349 -19.143 1.00 87.88 189 LYS A CA 1
ATOM 1585 C C . LYS A 1 189 ? 20.372 -2.864 -19.441 1.00 87.88 189 LYS A C 1
ATOM 1587 O O . LYS A 1 189 ? 19.555 -2.072 -19.881 1.00 87.88 189 LYS A O 1
ATOM 1592 N N . SER A 1 190 ? 20.046 -4.122 -19.173 1.00 85.62 190 SER A N 1
ATOM 1593 C CA . SER A 1 190 ? 18.705 -4.676 -19.402 1.00 85.62 190 SER A CA 1
ATOM 1594 C C . SER A 1 190 ? 17.785 -4.642 -18.178 1.00 85.62 190 SER A C 1
ATOM 1596 O O . SER A 1 190 ? 16.667 -5.134 -18.279 1.00 85.62 190 SER A O 1
ATOM 1598 N N . LYS A 1 191 ? 18.233 -4.111 -17.032 1.00 89.69 191 LYS A N 1
ATOM 1599 C CA . LYS A 1 191 ? 17.490 -4.158 -15.763 1.00 89.69 191 LYS A CA 1
ATOM 1600 C C . LYS A 1 191 ? 17.020 -2.783 -15.309 1.00 89.69 191 LYS A C 1
ATOM 1602 O O . LYS A 1 191 ? 17.748 -1.795 -15.449 1.00 89.69 191 LYS A O 1
ATOM 1607 N N . LEU A 1 192 ? 15.842 -2.723 -14.696 1.00 89.50 192 LEU A N 1
ATOM 1608 C CA . LEU A 1 192 ? 15.407 -1.564 -13.923 1.00 89.50 192 LEU A CA 1
ATOM 1609 C C . LEU A 1 192 ? 16.435 -1.280 -12.828 1.00 89.50 192 LEU A C 1
ATOM 1611 O O . LEU A 1 192 ? 16.905 -2.194 -12.156 1.00 89.50 192 LEU A O 1
ATOM 1615 N N . GLN A 1 193 ? 16.784 -0.009 -12.690 1.00 88.50 193 GLN A N 1
ATOM 1616 C CA . GLN A 1 193 ? 17.729 0.492 -11.703 1.00 88.50 193 GLN A CA 1
ATOM 1617 C C . GLN A 1 193 ? 16.976 1.248 -10.615 1.00 88.50 193 GLN A C 1
ATOM 1619 O O . GLN A 1 193 ? 15.936 1.858 -10.888 1.00 88.50 193 GLN A O 1
ATOM 1624 N N . ILE A 1 194 ? 17.535 1.262 -9.409 1.00 84.56 194 ILE A N 1
ATOM 1625 C CA . ILE A 1 194 ? 17.030 2.087 -8.314 1.00 84.56 194 ILE A CA 1
ATOM 1626 C C . ILE A 1 194 ? 17.282 3.561 -8.673 1.00 84.56 194 ILE A C 1
ATOM 1628 O O . ILE A 1 194 ? 18.413 3.932 -9.006 1.00 84.56 194 ILE A O 1
ATOM 1632 N N . PRO A 1 195 ? 16.250 4.422 -8.662 1.00 75.44 195 PRO A N 1
ATOM 1633 C CA . PRO A 1 195 ? 16.426 5.840 -8.936 1.00 75.44 195 PRO A CA 1
ATOM 1634 C C . PRO A 1 195 ? 17.438 6.500 -7.998 1.00 75.44 195 PRO A C 1
ATOM 1636 O O . PRO A 1 195 ? 17.336 6.398 -6.781 1.00 75.44 195 PRO A O 1
ATOM 1639 N N . SER A 1 196 ? 18.362 7.283 -8.561 1.00 69.06 196 SER A N 1
ATOM 1640 C CA . SER A 1 196 ? 19.399 7.989 -7.793 1.00 69.06 196 SER A CA 1
ATOM 1641 C C . SER A 1 196 ? 18.848 8.996 -6.774 1.00 69.06 196 SER A C 1
ATOM 1643 O O . SER A 1 196 ? 19.589 9.454 -5.913 1.00 69.06 196 SER A O 1
ATOM 1645 N N . ILE A 1 197 ? 17.567 9.370 -6.883 1.00 62.56 197 ILE A N 1
ATOM 1646 C CA . ILE A 1 197 ? 16.872 10.216 -5.902 1.00 62.56 197 ILE A CA 1
ATOM 1647 C C . ILE A 1 197 ? 16.722 9.534 -4.534 1.00 62.56 197 ILE A C 1
ATOM 1649 O O . ILE A 1 197 ? 16.541 10.232 -3.546 1.00 62.56 197 ILE A O 1
ATOM 1653 N N . PHE A 1 198 ? 16.838 8.204 -4.463 1.00 58.88 198 PHE A N 1
ATOM 1654 C CA . PHE A 1 198 ? 16.740 7.447 -3.212 1.00 58.88 198 PHE A CA 1
ATOM 1655 C C . PHE A 1 198 ? 18.068 7.368 -2.433 1.00 58.88 198 PHE A C 1
ATOM 1657 O O . PHE A 1 198 ? 18.074 6.982 -1.265 1.00 58.88 198 PHE A O 1
ATOM 1664 N N . ASN A 1 199 ? 19.181 7.819 -3.030 1.00 57.47 199 ASN A N 1
ATOM 1665 C CA . ASN A 1 199 ? 20.527 7.734 -2.445 1.00 57.47 199 ASN A CA 1
ATOM 1666 C C . ASN A 1 199 ? 20.814 8.754 -1.329 1.00 57.47 199 ASN A C 1
ATOM 1668 O O . ASN A 1 199 ? 21.922 8.755 -0.798 1.00 57.47 199 ASN A O 1
ATOM 1672 N N . SER A 1 200 ? 19.888 9.654 -0.981 1.00 54.81 200 SER A N 1
ATOM 1673 C CA . SER A 1 200 ? 20.199 10.711 -0.010 1.00 54.81 200 SER A CA 1
ATOM 1674 C C . SER A 1 200 ? 20.274 10.216 1.440 1.00 54.81 200 SER A C 1
ATOM 1676 O O . SER A 1 200 ? 20.966 10.847 2.228 1.00 54.81 200 SER A O 1
ATOM 1678 N N . GLU A 1 201 ? 19.611 9.104 1.801 1.00 61.97 201 GLU A N 1
ATOM 1679 C CA . GLU A 1 201 ? 19.522 8.621 3.199 1.00 61.97 201 GLU A CA 1
ATOM 1680 C C . GLU A 1 201 ? 19.228 7.103 3.333 1.00 61.97 201 GLU A C 1
ATOM 1682 O O . GLU A 1 201 ? 18.488 6.702 4.233 1.00 61.97 201 GLU A O 1
ATOM 1687 N N . ASN A 1 202 ? 19.729 6.240 2.435 1.00 71.00 202 ASN A N 1
ATOM 1688 C CA . ASN A 1 202 ? 19.352 4.809 2.397 1.00 71.00 202 ASN A CA 1
ATOM 1689 C C . ASN A 1 202 ? 17.820 4.599 2.350 1.00 71.00 202 ASN A C 1
ATOM 1691 O O . ASN A 1 202 ? 17.275 3.685 2.976 1.00 71.00 202 ASN A O 1
ATOM 1695 N N . GLN A 1 203 ? 17.088 5.498 1.676 1.00 71.31 203 GLN A N 1
ATOM 1696 C CA . GLN A 1 203 ? 15.619 5.450 1.643 1.00 71.31 203 GLN A CA 1
ATOM 1697 C C . GLN A 1 203 ? 15.091 4.189 0.955 1.00 71.31 203 GLN A C 1
ATOM 1699 O O . GLN A 1 203 ? 13.985 3.742 1.247 1.00 71.31 203 GLN A O 1
ATOM 1704 N N . ASP A 1 204 ? 15.898 3.628 0.066 1.00 75.00 204 ASP A N 1
ATOM 1705 C CA . ASP A 1 204 ? 15.678 2.387 -0.658 1.00 75.00 204 ASP A CA 1
ATOM 1706 C C . ASP A 1 204 ? 15.704 1.140 0.240 1.00 75.00 204 ASP A C 1
ATOM 1708 O O . ASP A 1 204 ? 15.014 0.168 -0.068 1.00 75.00 204 ASP A O 1
ATOM 1712 N N . LEU A 1 205 ? 16.437 1.188 1.362 1.00 81.56 205 LEU A N 1
ATOM 1713 C CA . LEU A 1 205 ? 16.523 0.114 2.363 1.00 81.56 205 LEU A CA 1
ATOM 1714 C C . LEU A 1 205 ? 15.437 0.199 3.444 1.00 81.56 205 LEU A C 1
ATOM 1716 O O . LEU A 1 205 ? 15.163 -0.788 4.127 1.00 81.56 205 LEU A O 1
ATOM 1720 N N . ARG A 1 206 ? 14.835 1.377 3.642 1.00 87.31 206 ARG A N 1
ATOM 1721 C CA . ARG A 1 206 ? 13.810 1.578 4.673 1.00 87.31 206 ARG A CA 1
ATOM 1722 C C . ARG A 1 206 ? 12.514 0.876 4.293 1.00 87.31 206 ARG A C 1
ATOM 1724 O O . ARG A 1 206 ? 12.062 0.968 3.151 1.00 87.31 206 ARG A O 1
ATOM 1731 N N . LEU A 1 207 ? 11.881 0.258 5.287 1.00 89.94 207 LEU A N 1
ATOM 1732 C CA . LEU A 1 207 ? 10.581 -0.375 5.115 1.00 89.94 207 LEU A CA 1
ATOM 1733 C C . LEU A 1 207 ? 9.530 0.676 4.747 1.00 89.94 207 LEU A C 1
ATOM 1735 O O . LEU A 1 207 ? 9.582 1.821 5.211 1.00 89.94 207 LEU A O 1
ATOM 1739 N N . TYR A 1 208 ? 8.558 0.298 3.919 1.00 89.62 208 TYR A N 1
ATOM 1740 C CA . TYR A 1 208 ? 7.521 1.234 3.483 1.00 89.62 208 TYR A CA 1
ATOM 1741 C C . TYR A 1 208 ? 6.753 1.851 4.654 1.00 89.62 208 TYR A C 1
ATOM 1743 O O . TYR A 1 208 ? 6.487 3.054 4.630 1.00 89.62 208 TYR A O 1
ATOM 1751 N N . PHE A 1 209 ? 6.476 1.080 5.710 1.00 88.69 209 PHE A N 1
ATOM 1752 C CA . PHE A 1 209 ? 5.786 1.612 6.885 1.00 88.69 209 PHE A CA 1
ATOM 1753 C C . PHE A 1 209 ? 6.624 2.668 7.638 1.00 88.69 209 PHE A C 1
ATOM 1755 O O . PHE A 1 209 ? 6.083 3.683 8.070 1.00 88.69 209 PHE A O 1
ATOM 1762 N N . ASP A 1 210 ? 7.955 2.523 7.710 1.00 89.31 210 ASP A N 1
ATOM 1763 C CA . ASP A 1 210 ? 8.844 3.523 8.334 1.00 89.31 210 ASP A CA 1
ATOM 1764 C C . ASP A 1 210 ? 8.844 4.858 7.576 1.00 89.31 210 ASP A C 1
ATOM 1766 O O . ASP A 1 210 ? 9.141 5.931 8.128 1.00 89.31 210 ASP A O 1
ATOM 1770 N N . ARG A 1 211 ? 8.557 4.788 6.275 1.00 88.56 211 ARG A N 1
ATOM 1771 C CA . ARG A 1 211 ? 8.496 5.922 5.351 1.00 88.56 211 ARG A CA 1
ATOM 1772 C C . ARG A 1 211 ? 7.112 6.561 5.284 1.00 88.56 211 ARG A C 1
ATOM 1774 O O . ARG A 1 211 ? 6.985 7.633 4.694 1.00 88.56 211 ARG A O 1
ATOM 1781 N N . MET A 1 212 ? 6.091 5.961 5.894 1.00 88.94 212 MET A N 1
ATOM 1782 C CA . MET A 1 212 ? 4.784 6.599 6.028 1.00 88.94 212 MET A CA 1
ATOM 1783 C C . MET A 1 212 ? 4.916 7.891 6.835 1.00 88.94 212 MET A C 1
ATOM 1785 O O . MET A 1 212 ? 5.714 7.990 7.773 1.00 88.94 212 MET A O 1
ATOM 1789 N N . GLU A 1 213 ? 4.169 8.912 6.440 1.00 87.62 213 GLU A N 1
ATOM 1790 C CA . GLU A 1 213 ? 4.078 10.162 7.189 1.00 87.62 213 GLU A CA 1
ATOM 1791 C C . GLU A 1 213 ? 3.002 10.038 8.268 1.00 87.62 213 GLU A C 1
ATOM 1793 O O . GLU A 1 213 ? 2.121 9.184 8.182 1.00 87.62 213 GLU A O 1
ATOM 1798 N N . ASN A 1 214 ? 3.077 10.879 9.301 1.00 89.00 214 ASN A N 1
ATOM 1799 C CA . ASN A 1 214 ? 1.966 11.015 10.239 1.00 89.00 214 ASN A CA 1
ATOM 1800 C C . ASN A 1 214 ? 0.723 11.472 9.455 1.00 89.00 214 ASN A C 1
ATOM 1802 O O . ASN A 1 214 ? 0.824 12.356 8.605 1.00 89.00 214 ASN A O 1
ATOM 1806 N N . PHE A 1 215 ? -0.439 10.895 9.747 1.00 90.38 215 PHE A N 1
ATOM 1807 C CA . PHE A 1 215 ? -1.681 11.163 9.015 1.00 90.38 215 PHE A CA 1
ATOM 1808 C C . PHE A 1 215 ? -2.824 11.518 9.967 1.00 90.38 215 PHE A C 1
ATOM 1810 O O . PHE A 1 215 ? -2.691 11.415 11.185 1.00 90.38 215 PHE A O 1
ATOM 1817 N N . VAL A 1 216 ? -3.950 11.982 9.426 1.00 89.56 216 VAL A N 1
ATOM 1818 C CA . VAL A 1 216 ? -5.144 12.322 10.211 1.00 89.56 216 VAL A CA 1
ATOM 1819 C C . VAL A 1 216 ? -6.266 11.373 9.824 1.00 89.56 216 VAL A C 1
ATOM 1821 O O . VAL A 1 216 ? -6.659 11.321 8.665 1.00 89.56 216 VAL A O 1
ATOM 1824 N N . VAL A 1 217 ? -6.790 10.652 10.811 1.00 90.69 217 VAL A N 1
ATOM 1825 C CA . VAL A 1 217 ? -7.969 9.799 10.652 1.00 90.69 217 VAL A CA 1
ATOM 1826 C C . VAL A 1 217 ? -9.204 10.671 10.815 1.00 90.69 217 VAL A C 1
ATOM 1828 O O . VAL A 1 217 ? -9.431 11.227 11.893 1.00 90.69 217 VAL A O 1
ATOM 1831 N N . TYR A 1 218 ? -9.991 10.813 9.753 1.00 89.31 218 TYR A N 1
ATOM 1832 C CA . TYR A 1 218 ? -11.244 11.561 9.793 1.00 89.31 218 TYR A CA 1
ATOM 1833 C C . TYR A 1 218 ? -12.425 10.627 10.039 1.00 89.31 218 TYR A C 1
ATOM 1835 O O . TYR A 1 218 ? -12.617 9.672 9.306 1.00 89.31 218 TYR A O 1
ATOM 1843 N N . PHE A 1 219 ? -13.249 10.927 11.042 1.00 84.75 219 PHE A N 1
ATOM 1844 C CA . PHE A 1 219 ? -14.484 10.194 11.330 1.00 84.75 219 PHE A CA 1
ATOM 1845 C C . PHE A 1 219 ? -15.574 11.165 11.789 1.00 84.75 219 PHE A C 1
ATOM 1847 O O . PHE A 1 219 ? -15.346 12.009 12.655 1.00 84.75 219 PHE A O 1
ATOM 1854 N N . ASN A 1 220 ? -16.779 11.061 11.219 1.00 81.12 220 ASN A N 1
ATOM 1855 C CA . ASN A 1 220 ? -17.912 11.954 11.522 1.00 81.12 220 ASN A CA 1
ATOM 1856 C C . ASN A 1 220 ? -17.537 13.462 11.518 1.00 81.12 220 ASN A C 1
ATOM 1858 O O . ASN A 1 220 ? -17.988 14.213 12.378 1.00 81.12 220 ASN A O 1
ATOM 1862 N N . GLY A 1 221 ? -16.662 13.902 10.605 1.00 76.75 221 GLY A N 1
ATOM 1863 C CA . GLY A 1 221 ? -16.204 15.300 10.522 1.00 76.75 221 GLY A CA 1
ATOM 1864 C C . GLY A 1 221 ? -15.142 15.716 11.552 1.00 76.75 221 GLY A C 1
ATOM 1865 O O . GLY A 1 221 ? -14.711 16.867 11.554 1.00 76.75 221 GLY A O 1
ATOM 1866 N N . HIS A 1 222 ? -14.677 14.800 12.404 1.00 83.19 222 HIS A N 1
ATOM 1867 C CA . HIS A 1 222 ? -13.592 15.038 13.354 1.00 83.19 222 HIS A CA 1
ATOM 1868 C C . HIS A 1 222 ? -12.289 14.409 12.868 1.00 83.19 222 HIS A C 1
ATOM 1870 O O . HIS A 1 222 ? -12.281 13.261 12.438 1.00 83.19 222 HIS A O 1
ATOM 1876 N N . GLY A 1 223 ? -11.181 15.141 12.992 1.00 88.38 223 GLY A N 1
ATOM 1877 C CA . GLY A 1 223 ? -9.839 14.611 12.759 1.00 88.38 223 GLY A CA 1
ATOM 1878 C C . GLY A 1 223 ? -9.198 14.081 14.044 1.00 88.38 223 GLY A C 1
ATOM 1879 O O . GLY A 1 223 ? -9.246 14.732 15.094 1.00 88.38 223 GLY A O 1
ATOM 1880 N N . LEU A 1 224 ? -8.563 12.916 13.955 1.00 91.12 224 LEU A N 1
ATOM 1881 C CA . LEU A 1 224 ? -7.669 12.358 14.963 1.00 91.12 224 LEU A CA 1
ATOM 1882 C C . LEU A 1 224 ? -6.259 12.250 14.371 1.00 91.12 224 LEU A C 1
ATOM 1884 O O . LEU A 1 224 ? -6.039 11.414 13.495 1.00 91.12 224 LEU A O 1
ATOM 1888 N N . PRO A 1 225 ? -5.308 13.093 14.809 1.00 92.25 225 PRO A N 1
ATOM 1889 C CA . PRO A 1 225 ? -3.937 13.005 14.332 1.00 92.25 225 PRO A CA 1
ATOM 1890 C C . PRO A 1 225 ? -3.279 11.716 14.834 1.00 92.25 225 PRO A C 1
ATOM 1892 O O . PRO A 1 225 ? -3.300 11.417 16.028 1.00 92.25 225 PRO A O 1
ATOM 1895 N N . ILE A 1 226 ? -2.671 10.978 13.912 1.00 92.50 226 ILE A N 1
ATOM 1896 C CA . ILE A 1 226 ? -1.907 9.759 14.153 1.00 92.50 226 ILE A CA 1
ATOM 1897 C C . ILE A 1 226 ? -0.425 10.098 14.008 1.00 92.50 226 ILE A C 1
ATOM 1899 O O . ILE A 1 226 ? 0.160 10.027 12.926 1.00 92.50 226 ILE A O 1
ATOM 1903 N N . SER A 1 227 ? 0.183 10.482 15.129 1.00 93.06 227 SER A N 1
ATOM 1904 C CA . SER A 1 227 ? 1.618 10.769 15.233 1.00 93.06 227 SER A CA 1
ATOM 1905 C C . SER A 1 227 ? 2.394 9.539 15.700 1.00 93.06 227 SER A C 1
ATOM 1907 O O . SER A 1 227 ? 3.015 9.537 16.762 1.00 93.06 227 SER A O 1
ATOM 1909 N N . PHE A 1 228 ? 2.318 8.459 14.923 1.00 92.88 228 PHE A N 1
ATOM 1910 C CA . PHE A 1 228 ? 2.785 7.139 15.354 1.00 92.88 228 PHE A CA 1
ATOM 1911 C C . PHE A 1 228 ? 4.301 7.047 15.558 1.00 92.88 228 PHE A C 1
ATOM 1913 O O . PHE A 1 228 ? 4.764 6.206 16.313 1.00 92.88 228 PHE A O 1
ATOM 1920 N N . LYS A 1 229 ? 5.099 7.933 14.951 1.00 92.06 229 LYS A N 1
ATOM 1921 C CA . LYS A 1 229 ? 6.562 7.933 15.140 1.00 92.06 229 LYS A CA 1
ATOM 1922 C C . LYS A 1 229 ? 7.005 8.422 16.520 1.00 92.06 229 LYS A C 1
ATOM 1924 O O . LYS A 1 229 ? 8.154 8.213 16.894 1.00 92.06 229 LYS A O 1
ATOM 1929 N N . GLN A 1 230 ? 6.129 9.113 17.249 1.00 92.94 230 GLN A N 1
ATOM 1930 C CA . GLN A 1 230 ? 6.419 9.674 18.572 1.00 92.94 230 GLN A CA 1
ATOM 1931 C C . GLN A 1 230 ? 5.622 9.001 19.699 1.00 92.94 230 GLN A C 1
ATOM 1933 O O . GLN A 1 230 ? 5.883 9.268 20.869 1.00 92.94 230 GLN A O 1
ATOM 1938 N N . ASP A 1 231 ? 4.664 8.139 19.361 1.00 94.69 231 ASP A N 1
ATOM 1939 C CA . ASP A 1 231 ? 3.791 7.448 20.306 1.00 94.69 231 ASP A CA 1
ATOM 1940 C C . ASP A 1 231 ? 4.014 5.938 20.172 1.00 94.69 231 ASP A C 1
ATOM 1942 O O . ASP A 1 231 ? 3.736 5.353 19.127 1.00 94.69 231 ASP A O 1
ATOM 1946 N N . SER A 1 232 ? 4.536 5.306 21.227 1.00 95.69 232 SER A N 1
ATOM 1947 C CA . SER A 1 232 ? 4.900 3.885 21.202 1.00 95.69 232 SER A CA 1
ATOM 1948 C C . SER A 1 232 ? 3.705 2.958 21.003 1.00 95.69 232 SER A C 1
ATOM 1950 O O . SER A 1 232 ? 3.860 1.899 20.399 1.00 95.69 232 SER A O 1
ATOM 1952 N N . PHE A 1 233 ? 2.521 3.346 21.483 1.00 96.50 233 PHE A N 1
ATOM 1953 C CA . PHE A 1 233 ? 1.310 2.568 21.274 1.00 96.50 233 PHE A CA 1
ATOM 1954 C C . PHE A 1 233 ? 0.888 2.652 19.811 1.00 96.50 233 PHE A C 1
ATOM 1956 O O . PHE A 1 233 ? 0.699 1.628 19.170 1.00 96.50 233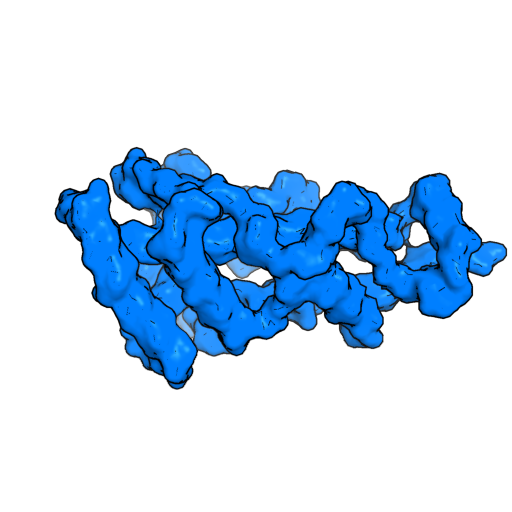 PHE A O 1
ATOM 1963 N N . LEU A 1 234 ? 0.798 3.861 19.255 1.00 95.38 234 LEU A N 1
ATOM 1964 C CA . LEU A 1 234 ? 0.452 4.035 17.845 1.00 95.38 234 LEU A CA 1
ATOM 1965 C C . LEU A 1 234 ? 1.482 3.398 16.908 1.00 95.38 234 LEU A C 1
ATOM 1967 O O . LEU A 1 234 ? 1.095 2.850 15.881 1.00 95.38 234 LEU A O 1
ATOM 1971 N N . TYR A 1 235 ? 2.769 3.430 17.257 1.00 95.38 235 TYR A N 1
ATOM 1972 C CA . TYR A 1 235 ? 3.803 2.710 16.519 1.00 95.38 235 TYR A CA 1
ATOM 1973 C C . TYR A 1 235 ? 3.506 1.206 16.470 1.00 95.38 235 TYR A C 1
ATOM 1975 O O . TYR A 1 235 ? 3.487 0.625 15.388 1.00 95.38 235 TYR A O 1
ATOM 1983 N N . ASP A 1 236 ? 3.205 0.596 17.622 1.00 95.81 236 ASP A N 1
ATOM 1984 C CA . ASP A 1 236 ? 2.827 -0.818 17.718 1.00 95.81 236 ASP A CA 1
ATOM 1985 C C . ASP A 1 236 ? 1.572 -1.126 16.883 1.00 95.81 236 ASP A C 1
ATOM 1987 O O . ASP A 1 236 ? 1.534 -2.122 16.162 1.00 95.81 236 ASP A O 1
ATOM 1991 N N . VAL A 1 237 ? 0.580 -0.228 16.875 1.00 95.50 237 VAL A N 1
ATOM 1992 C CA . VAL A 1 237 ? -0.612 -0.370 16.023 1.00 95.50 237 VAL A CA 1
ATOM 1993 C C . VAL A 1 237 ? -0.251 -0.422 14.540 1.00 95.50 237 VAL A C 1
ATOM 1995 O O . VAL A 1 237 ? -0.694 -1.328 13.833 1.00 95.50 237 VAL A O 1
ATOM 1998 N N . ILE A 1 238 ? 0.563 0.521 14.063 1.00 95.44 238 ILE A N 1
ATOM 1999 C CA . ILE A 1 238 ? 0.977 0.576 12.655 1.00 95.44 238 ILE A CA 1
ATOM 2000 C C . ILE A 1 238 ? 1.832 -0.640 12.281 1.00 95.44 238 ILE A C 1
ATOM 2002 O O . ILE A 1 238 ? 1.657 -1.187 11.194 1.00 95.44 238 ILE A O 1
ATOM 2006 N N . VAL A 1 239 ? 2.701 -1.113 13.179 1.00 94.50 239 VAL A N 1
ATOM 2007 C CA . VAL A 1 239 ? 3.489 -2.334 12.958 1.00 94.50 239 VAL A CA 1
ATOM 2008 C C . VAL A 1 239 ? 2.591 -3.564 12.839 1.00 94.50 239 VAL A C 1
ATOM 2010 O O . VAL A 1 239 ? 2.776 -4.348 11.914 1.00 94.50 239 VAL A O 1
ATOM 2013 N N . ASN A 1 240 ? 1.593 -3.735 13.711 1.00 95.31 240 ASN A N 1
ATOM 2014 C CA . ASN A 1 240 ? 0.676 -4.878 13.628 1.00 95.31 240 ASN A CA 1
ATOM 2015 C C . ASN A 1 240 ? -0.155 -4.856 12.334 1.00 95.31 240 ASN A C 1
ATOM 2017 O O . ASN A 1 240 ? -0.317 -5.891 11.689 1.00 95.31 240 ASN A O 1
ATOM 2021 N N . LEU A 1 241 ? -0.623 -3.676 11.913 1.00 95.25 241 LEU A N 1
ATOM 2022 C CA . LEU A 1 241 ? -1.299 -3.503 10.624 1.00 95.25 241 LEU A CA 1
ATOM 2023 C C . LEU A 1 241 ? -0.374 -3.824 9.439 1.00 95.25 241 LEU A C 1
ATOM 2025 O O . LEU A 1 241 ? -0.793 -4.474 8.484 1.00 95.25 241 LEU A O 1
ATOM 2029 N N . TRP A 1 242 ? 0.895 -3.416 9.511 1.00 94.06 242 TRP A N 1
ATOM 2030 C CA . TRP A 1 242 ? 1.910 -3.746 8.511 1.00 94.06 242 TRP A CA 1
ATOM 2031 C C . TRP A 1 242 ? 2.211 -5.244 8.442 1.00 94.06 242 TRP A C 1
ATOM 2033 O O . TRP A 1 242 ? 2.278 -5.790 7.347 1.00 94.06 242 TRP A O 1
ATOM 2043 N N . LEU A 1 243 ? 2.349 -5.925 9.580 1.00 93.06 243 LEU A N 1
ATOM 2044 C CA . LEU A 1 243 ? 2.592 -7.369 9.622 1.00 93.06 243 LEU A CA 1
ATOM 2045 C C . LEU A 1 243 ? 1.414 -8.167 9.052 1.00 93.06 243 LEU A C 1
ATOM 2047 O O . LEU A 1 243 ? 1.634 -9.108 8.295 1.00 93.06 243 LEU A O 1
ATOM 2051 N N . HIS A 1 244 ? 0.175 -7.771 9.365 1.00 91.19 244 HIS A N 1
ATOM 2052 C CA . HIS A 1 244 ? -1.014 -8.354 8.734 1.00 91.19 244 HIS A CA 1
ATOM 2053 C C . HIS A 1 244 ? -0.996 -8.137 7.220 1.00 91.19 244 HIS A C 1
ATOM 2055 O O . HIS A 1 244 ? -1.201 -9.075 6.452 1.00 91.19 244 HIS A O 1
ATOM 2061 N N . PHE A 1 245 ? -0.679 -6.916 6.788 1.00 88.81 245 PHE A N 1
ATOM 2062 C CA . PHE A 1 245 ? -0.590 -6.590 5.374 1.00 88.81 245 PHE A CA 1
ATOM 2063 C C . PHE A 1 245 ? 0.501 -7.405 4.652 1.00 88.81 245 PHE A C 1
ATOM 2065 O O . PHE A 1 245 ? 0.268 -7.887 3.548 1.00 88.81 245 PHE A O 1
ATOM 2072 N N . LEU A 1 246 ? 1.656 -7.626 5.284 1.00 87.62 246 LEU A N 1
ATOM 2073 C CA . LEU A 1 246 ? 2.711 -8.487 4.750 1.00 87.62 246 LEU A CA 1
ATOM 2074 C C . LEU A 1 246 ? 2.245 -9.928 4.537 1.00 87.62 246 LEU A C 1
ATOM 2076 O O . LEU A 1 246 ? 2.469 -10.487 3.468 1.00 87.62 246 LEU A O 1
ATOM 2080 N N . ASP A 1 247 ? 1.592 -10.511 5.539 1.00 86.19 247 ASP A N 1
ATOM 2081 C CA . ASP A 1 247 ? 1.157 -11.910 5.509 1.00 86.19 247 ASP A CA 1
ATOM 2082 C C . ASP A 1 247 ? 0.067 -12.161 4.459 1.00 86.19 247 ASP A C 1
ATOM 2084 O O . ASP A 1 247 ? 0.103 -13.154 3.736 1.00 86.19 247 ASP A O 1
ATOM 2088 N N . VAL A 1 248 ? -0.896 -11.243 4.343 1.00 81.44 248 VAL A N 1
ATOM 2089 C CA . VAL A 1 248 ? -2.049 -11.430 3.449 1.00 81.44 248 VAL A CA 1
ATOM 2090 C C . VAL A 1 248 ? -1.702 -11.166 1.986 1.00 81.44 248 VAL A C 1
ATOM 2092 O O . VAL A 1 248 ? -2.280 -11.799 1.100 1.00 81.44 248 VAL A O 1
ATOM 2095 N N . TYR A 1 249 ? -0.794 -10.227 1.723 1.00 78.38 249 TYR A N 1
ATOM 2096 C CA . TYR A 1 249 ? -0.599 -9.684 0.380 1.00 78.38 249 TYR A CA 1
ATOM 2097 C C . TYR A 1 249 ? 0.777 -9.931 -0.223 1.00 78.38 249 TYR A C 1
ATOM 2099 O O . TYR A 1 249 ? 0.930 -9.736 -1.429 1.00 78.38 249 TYR A O 1
ATOM 2107 N N . ASP A 1 250 ? 1.762 -10.315 0.593 1.00 81.50 250 ASP A N 1
ATOM 2108 C CA . ASP A 1 250 ? 3.165 -10.422 0.192 1.00 81.50 250 ASP A CA 1
ATOM 2109 C C . ASP A 1 250 ? 3.617 -9.223 -0.675 1.00 81.50 250 ASP A C 1
ATOM 2111 O O . ASP A 1 250 ? 4.006 -9.389 -1.832 1.00 81.50 250 ASP A O 1
ATOM 2115 N N . PRO A 1 251 ? 3.500 -7.974 -0.191 1.00 86.00 251 PRO A N 1
ATOM 2116 C CA . PRO A 1 251 ? 3.947 -6.799 -0.922 1.00 86.00 251 PRO A CA 1
ATOM 2117 C C . PRO A 1 251 ? 5.480 -6.669 -0.850 1.00 86.00 251 PRO A C 1
ATOM 2119 O O . PRO A 1 251 ? 6.102 -7.175 0.086 1.00 86.00 251 PRO A O 1
ATOM 2122 N N . PRO A 1 252 ? 6.121 -5.913 -1.763 1.00 87.69 252 PRO A N 1
ATOM 2123 C CA . PRO A 1 252 ? 7.512 -5.523 -1.558 1.00 87.69 252 PRO A CA 1
ATOM 2124 C C . PRO A 1 252 ? 7.654 -4.742 -0.247 1.00 87.69 252 PRO A C 1
ATOM 2126 O O . PRO A 1 252 ? 6.890 -3.813 0.022 1.00 87.69 252 PRO A O 1
ATOM 2129 N N . THR A 1 253 ? 8.656 -5.080 0.556 1.00 90.12 253 THR A N 1
ATOM 2130 C CA . THR A 1 253 ? 8.888 -4.442 1.857 1.00 90.12 253 THR A CA 1
ATOM 2131 C C . THR A 1 253 ? 9.579 -3.085 1.744 1.00 90.12 253 THR A C 1
ATOM 2133 O O . THR A 1 253 ? 9.383 -2.218 2.599 1.00 90.12 253 THR A O 1
ATOM 2136 N N . ASN A 1 254 ? 10.347 -2.876 0.673 1.00 89.75 254 ASN A N 1
ATOM 2137 C CA . ASN A 1 254 ? 11.103 -1.659 0.386 1.00 89.75 254 ASN A CA 1
ATOM 2138 C C . ASN A 1 254 ? 11.316 -1.469 -1.134 1.00 89.75 254 ASN A C 1
ATOM 2140 O O . ASN A 1 254 ? 10.853 -2.264 -1.959 1.00 89.75 254 ASN A O 1
ATOM 2144 N N . THR A 1 255 ? 12.016 -0.397 -1.516 1.00 88.88 255 THR A N 1
ATOM 2145 C CA . THR A 1 255 ? 12.253 -0.046 -2.926 1.00 88.88 255 THR A CA 1
ATOM 2146 C C . THR A 1 255 ? 13.164 -1.050 -3.636 1.00 88.88 255 THR A C 1
ATOM 2148 O O . THR A 1 255 ? 12.963 -1.306 -4.823 1.00 88.88 255 THR A O 1
ATOM 2151 N N . ILE A 1 256 ? 14.153 -1.623 -2.942 1.00 89.94 256 ILE A N 1
ATOM 2152 C CA . ILE A 1 256 ? 15.064 -2.627 -3.518 1.00 89.94 256 ILE A CA 1
ATOM 2153 C C . ILE A 1 256 ? 14.271 -3.860 -3.930 1.00 89.94 256 ILE A C 1
ATOM 2155 O O . ILE A 1 256 ? 14.302 -4.250 -5.096 1.00 89.94 256 ILE A O 1
ATOM 2159 N N . GLU A 1 257 ? 13.491 -4.409 -3.004 1.00 89.50 257 GLU A N 1
ATOM 2160 C CA . GLU A 1 257 ? 12.662 -5.580 -3.262 1.00 89.50 257 GLU A CA 1
ATOM 2161 C C . GLU A 1 257 ? 11.621 -5.295 -4.355 1.00 89.50 257 GLU A C 1
ATOM 2163 O O . GLU A 1 257 ? 11.362 -6.137 -5.216 1.00 89.50 257 GLU A O 1
ATOM 2168 N N . MET A 1 258 ? 11.065 -4.077 -4.396 1.00 89.31 258 MET A N 1
ATOM 2169 C CA . MET A 1 258 ? 10.195 -3.660 -5.495 1.00 89.31 258 MET A CA 1
ATOM 2170 C C . MET A 1 258 ? 10.919 -3.738 -6.847 1.00 89.31 258 MET A C 1
ATOM 2172 O O . MET A 1 258 ? 10.370 -4.289 -7.799 1.00 89.31 258 MET A O 1
ATOM 2176 N N . VAL A 1 259 ? 12.148 -3.225 -6.955 1.00 89.69 259 VAL A N 1
ATOM 2177 C CA . VAL A 1 259 ? 12.944 -3.304 -8.192 1.00 89.69 259 VAL A CA 1
ATOM 2178 C C . VAL A 1 259 ? 13.291 -4.751 -8.548 1.00 89.69 259 VAL A C 1
ATOM 2180 O O . VAL A 1 259 ? 13.216 -5.111 -9.723 1.00 89.69 259 VAL A O 1
ATOM 2183 N N . GLU A 1 260 ? 13.633 -5.589 -7.571 1.00 88.06 260 GLU A N 1
ATOM 2184 C CA . GLU A 1 260 ? 13.901 -7.018 -7.777 1.00 88.06 260 GLU A CA 1
ATOM 2185 C C . GLU A 1 260 ? 12.677 -7.739 -8.348 1.00 88.06 260 GLU A C 1
ATOM 2187 O O . GLU A 1 260 ? 12.771 -8.375 -9.402 1.00 88.06 260 GLU A O 1
ATOM 2192 N N . ARG A 1 261 ? 11.506 -7.556 -7.727 1.00 86.69 261 ARG A N 1
ATOM 2193 C CA . ARG A 1 261 ? 10.234 -8.122 -8.200 1.00 86.69 261 ARG A CA 1
ATOM 2194 C C . ARG A 1 261 ? 9.877 -7.611 -9.598 1.00 86.69 261 ARG A C 1
ATOM 2196 O O . ARG A 1 261 ? 9.480 -8.395 -10.463 1.00 86.69 261 ARG A O 1
ATOM 2203 N N . LEU A 1 262 ? 10.079 -6.319 -9.869 1.00 85.44 262 LEU A N 1
ATOM 2204 C CA . LEU A 1 262 ? 9.841 -5.728 -11.191 1.00 85.44 262 LEU A CA 1
ATOM 2205 C C . LEU A 1 262 ? 10.836 -6.197 -12.262 1.00 85.44 262 LEU A C 1
ATOM 2207 O O . LEU A 1 262 ? 10.495 -6.120 -13.442 1.00 85.44 262 LEU A O 1
ATOM 2211 N N . ASN A 1 263 ? 12.023 -6.669 -11.875 1.00 88.62 263 ASN A N 1
ATOM 2212 C CA . ASN A 1 263 ? 13.041 -7.251 -12.754 1.00 88.62 263 ASN A CA 1
ATOM 2213 C C . ASN A 1 263 ? 12.870 -8.763 -12.983 1.00 88.62 263 ASN A C 1
ATOM 2215 O O . ASN A 1 263 ? 13.679 -9.359 -13.696 1.00 88.62 263 ASN A O 1
ATOM 2219 N N . SER A 1 264 ? 11.839 -9.393 -12.411 1.00 86.50 264 SER A N 1
ATOM 2220 C CA . SER A 1 264 ? 11.496 -10.784 -12.727 1.00 86.50 264 SER A CA 1
ATOM 2221 C C . SER A 1 264 ? 11.206 -10.957 -14.226 1.00 86.50 264 SER A C 1
ATOM 2223 O O . SER A 1 264 ? 10.684 -10.053 -14.883 1.00 86.50 264 SER A O 1
ATOM 2225 N N . SER A 1 265 ? 11.521 -12.129 -14.787 1.00 76.06 265 SER A N 1
ATOM 2226 C CA . SER A 1 265 ? 11.303 -12.430 -16.215 1.00 76.06 265 SER A CA 1
ATOM 2227 C C . SER A 1 265 ? 9.849 -12.245 -16.656 1.00 76.06 265 SER A C 1
ATOM 2229 O O . SER A 1 265 ? 9.570 -11.872 -17.802 1.00 76.06 265 SER A O 1
ATOM 2231 N N . ASP A 1 266 ? 8.926 -12.478 -15.728 1.00 78.56 266 ASP A N 1
ATOM 2232 C CA . ASP A 1 266 ? 7.493 -12.511 -15.993 1.00 78.56 266 ASP A CA 1
ATOM 2233 C C . ASP A 1 266 ? 6.871 -11.109 -15.918 1.00 78.56 266 ASP A C 1
ATOM 2235 O O . ASP A 1 266 ? 5.812 -10.865 -16.510 1.00 78.56 266 ASP A O 1
ATOM 2239 N N . SER A 1 267 ? 7.588 -10.146 -15.331 1.00 79.44 267 SER A N 1
ATOM 2240 C CA . SER A 1 267 ? 7.200 -8.741 -15.258 1.00 79.44 267 SER A CA 1
ATOM 2241 C C . SER A 1 267 ? 7.142 -8.080 -16.639 1.00 79.44 267 SER A C 1
ATOM 2243 O O . SER A 1 267 ? 8.104 -8.054 -17.414 1.00 79.44 267 SER A O 1
ATOM 2245 N N . ILE A 1 268 ? 6.007 -7.443 -16.934 1.00 79.19 268 ILE A N 1
ATOM 2246 C CA . ILE A 1 268 ? 5.852 -6.599 -18.127 1.00 79.19 268 ILE A CA 1
ATOM 2247 C C . ILE A 1 268 ? 6.822 -5.409 -18.127 1.00 79.19 268 ILE A C 1
ATOM 2249 O O . ILE A 1 268 ? 7.237 -4.958 -19.194 1.00 79.19 268 ILE A O 1
ATOM 2253 N N . TYR A 1 269 ? 7.215 -4.921 -16.947 1.00 83.38 269 TYR A N 1
ATOM 2254 C CA . TYR A 1 269 ? 8.105 -3.772 -16.798 1.00 83.38 269 TYR A CA 1
ATOM 2255 C C . TYR A 1 269 ? 9.544 -4.147 -17.137 1.00 83.38 269 TYR A C 1
ATOM 2257 O O . TYR A 1 269 ? 10.248 -3.365 -17.778 1.00 83.38 269 TYR A O 1
ATOM 2265 N N . PHE A 1 270 ? 9.949 -5.374 -16.798 1.00 86.19 270 PHE A N 1
ATOM 2266 C CA . PHE A 1 270 ? 11.228 -5.926 -17.223 1.00 86.19 270 PHE A CA 1
ATOM 2267 C C . PHE A 1 270 ? 11.302 -6.040 -18.753 1.00 86.19 270 PHE A C 1
ATOM 2269 O O . PHE A 1 270 ? 12.240 -5.553 -19.387 1.00 86.19 270 PHE A O 1
ATOM 2276 N N . ARG A 1 271 ? 10.254 -6.578 -19.390 1.00 87.31 271 ARG A N 1
ATOM 2277 C CA . ARG A 1 271 ? 10.175 -6.639 -20.862 1.00 87.31 271 ARG A CA 1
ATOM 2278 C C . ARG A 1 271 ? 10.184 -5.249 -21.506 1.00 87.31 271 ARG A C 1
ATOM 2280 O O . ARG A 1 271 ? 10.841 -5.040 -22.529 1.00 87.31 271 ARG A O 1
ATOM 2287 N N . ALA A 1 272 ? 9.489 -4.283 -20.905 1.00 87.56 272 ALA A N 1
ATOM 2288 C CA . ALA A 1 272 ? 9.474 -2.904 -21.379 1.00 87.56 272 ALA A CA 1
ATOM 2289 C C . ALA A 1 272 ? 10.869 -2.257 -21.301 1.00 87.56 272 ALA A C 1
ATOM 2291 O O . ALA A 1 272 ? 11.321 -1.678 -22.292 1.00 87.56 272 ALA A O 1
ATOM 2292 N N . VAL A 1 273 ? 11.593 -2.406 -20.180 1.00 90.75 273 VAL A N 1
ATOM 2293 C CA . VAL A 1 273 ? 12.936 -1.814 -20.033 1.00 90.75 273 VAL A CA 1
ATOM 2294 C C . VAL A 1 273 ? 13.925 -2.418 -21.029 1.00 90.75 273 VAL A C 1
ATOM 2296 O O . VAL A 1 273 ? 14.688 -1.681 -21.656 1.00 90.75 273 VAL A O 1
ATOM 2299 N N . GLN A 1 274 ? 13.858 -3.733 -21.255 1.00 90.31 274 GLN A N 1
ATOM 2300 C CA . GLN A 1 274 ? 14.675 -4.421 -22.254 1.00 90.31 274 GLN A CA 1
ATOM 2301 C C . GLN A 1 274 ? 14.434 -3.855 -23.655 1.00 90.31 274 GLN A C 1
ATOM 2303 O O . GLN A 1 274 ? 15.378 -3.444 -24.334 1.00 90.31 274 GLN A O 1
ATOM 2308 N N . LYS A 1 275 ? 13.162 -3.757 -24.064 1.00 90.12 275 LYS A N 1
ATOM 2309 C CA . LYS A 1 275 ? 12.765 -3.191 -25.360 1.00 90.12 275 LYS A CA 1
ATOM 2310 C C . LYS A 1 275 ? 13.252 -1.751 -25.527 1.00 90.12 275 LYS A C 1
ATOM 2312 O O . LYS A 1 275 ? 13.713 -1.381 -26.607 1.00 90.12 275 LYS A O 1
ATOM 2317 N N . CYS A 1 276 ? 13.150 -0.932 -24.483 1.00 89.81 276 CYS A N 1
ATOM 2318 C CA . CYS A 1 276 ? 13.529 0.474 -24.561 1.00 89.81 276 CYS A CA 1
ATOM 2319 C C . CYS A 1 276 ? 15.034 0.693 -24.636 1.00 89.81 276 CYS A C 1
ATOM 2321 O O . CYS A 1 276 ? 15.492 1.522 -25.423 1.00 89.81 276 CYS A O 1
ATOM 2323 N N . ARG A 1 277 ? 15.813 -0.086 -23.884 1.00 89.00 277 ARG A N 1
ATOM 2324 C CA . ARG A 1 277 ? 17.268 0.076 -23.820 1.00 89.00 277 ARG A CA 1
ATOM 2325 C C . ARG A 1 277 ? 18.023 -0.648 -24.929 1.00 89.00 277 ARG A C 1
ATOM 2327 O O . ARG A 1 277 ? 19.124 -0.219 -25.275 1.00 89.00 277 ARG A O 1
ATOM 2334 N N . ALA A 1 278 ? 17.415 -1.652 -25.564 1.00 86.94 278 ALA A N 1
ATOM 2335 C CA . ALA A 1 278 ? 17.926 -2.223 -26.810 1.00 86.94 278 ALA A CA 1
ATOM 2336 C C . ALA A 1 278 ? 18.085 -1.152 -27.907 1.00 86.94 278 ALA A C 1
ATOM 2338 O O . ALA A 1 278 ? 19.055 -1.178 -28.652 1.00 86.94 278 ALA A O 1
ATOM 2339 N N . LYS A 1 279 ? 17.190 -0.152 -27.946 1.00 84.00 279 LYS A N 1
ATOM 2340 C CA . LYS A 1 279 ? 17.255 0.977 -28.894 1.00 84.00 279 LYS A CA 1
ATOM 2341 C C . LYS A 1 279 ? 18.349 2.008 -28.584 1.00 84.00 279 LYS A C 1
ATOM 2343 O O . LYS A 1 279 ? 18.585 2.881 -29.405 1.00 84.00 279 LYS A O 1
ATOM 2348 N N . ILE A 1 280 ? 18.934 1.957 -27.387 1.00 84.50 280 ILE A N 1
ATOM 2349 C CA . ILE A 1 280 ? 19.994 2.871 -26.923 1.00 84.50 280 ILE A CA 1
ATOM 2350 C C . ILE A 1 280 ? 21.375 2.215 -27.070 1.00 84.50 280 ILE A C 1
ATOM 2352 O O . ILE A 1 280 ? 22.383 2.897 -27.190 1.00 84.50 280 ILE A O 1
ATOM 2356 N N . SER A 1 281 ? 21.426 0.882 -26.999 1.00 67.44 281 SER A N 1
ATOM 2357 C CA . SER A 1 281 ? 22.675 0.110 -26.987 1.00 67.44 281 SER A CA 1
ATOM 2358 C C . SER A 1 281 ? 23.185 -0.272 -28.385 1.00 67.44 281 SER A C 1
ATOM 2360 O O . SER A 1 281 ? 24.220 -0.930 -28.469 1.00 67.44 281 SER A O 1
ATOM 2362 N N . LEU A 1 282 ? 22.452 0.111 -29.438 1.00 53.88 282 LEU A N 1
ATOM 2363 C CA . LEU A 1 282 ? 22.867 0.090 -30.846 1.00 53.88 282 LEU A CA 1
ATOM 2364 C C . LEU A 1 282 ? 23.541 1.419 -31.194 1.00 53.88 282 LEU A C 1
ATOM 2366 O O . LEU A 1 282 ? 24.562 1.373 -31.909 1.00 53.88 282 LEU A O 1
#

Secondary structure (DSSP, 8-state):
---------HHHHTTTGGGTS-TT---B---SSS-TT--SSS-SEEEETTTTEEEE-GGGB-TT-TT-BPPHHHHHHTT-HHHHHHHHHHHHHHHHHHHHHT--SHHHHHHHHHIIIIIHHHHHHH-TTS-HHHHHHHHHHHHHHHHHHHHHHHHHHHHHHTTB-TTT--B---HHHHHHHHHS-TTTTTS----GGGGGTTTTTS-HHHHPPPEEEEETTEEEEE-TTT-HHHHHHHHHHHHHHHHHH---SSHHHHHHHHTSTT-HHHHHHHHHHHTT--

Sequence (282 aa):
YSHQEVKWYEGFTNSFAQVFIRNNHRLELIFSDLHPDIDNSSAAARYDSLLNRILLKEDYYWPLSQFQMKPVAELLKARMNSKLSYLFHEVSHAELDFLVEESATNTDHQIWLYLNNPVKKWIQKIKPQASTRKVIDELFAYFRQELIRQMTIDFNNIITTNGINPFTFDCQNTPRIINTVHRLPNNEKSKLQIPSIFNSENQDLRLYFDRMENFVVYFNGHGLPISFKQDSFLYDVIVNLWLHFLDVYDPPTNTIEMVERLNSSDSIYFRAVQKCRAKISL